Protein AF-N4VJY4-F1 (afdb_monomer)

Mean predicted aligned error: 16.2 Å

Organism: Colletotrichum orbiculare (strain 104-T / ATCC 96160 / CBS 514.97 / LARS 414 / MAFF 240422) (NCBI:txid1213857)

Structure (mmCIF, N/CA/C/O backbone):
data_AF-N4VJY4-F1
#
_entry.id   AF-N4VJY4-F1
#
loop_
_atom_site.group_PDB
_atom_site.id
_atom_site.type_symbol
_atom_site.label_atom_id
_atom_site.label_alt_id
_atom_site.label_comp_id
_atom_site.label_asym_id
_atom_site.label_entity_id
_atom_site.label_seq_id
_atom_site.pdbx_PDB_ins_code
_atom_site.Cartn_x
_atom_site.Cartn_y
_atom_site.Cartn_z
_atom_site.occupancy
_atom_site.B_iso_or_equiv
_atom_site.auth_seq_id
_atom_site.auth_comp_id
_atom_site.auth_asym_id
_atom_site.auth_atom_id
_atom_site.pdbx_PDB_model_num
ATOM 1 N N . MET A 1 1 ? -67.511 -27.124 -19.635 1.00 38.22 1 MET A N 1
ATOM 2 C CA . MET A 1 1 ? -67.401 -28.368 -18.842 1.00 38.22 1 MET A CA 1
ATOM 3 C C . MET A 1 1 ? -66.984 -28.013 -17.424 1.00 38.22 1 MET A C 1
ATOM 5 O O . MET A 1 1 ? -65.902 -27.483 -17.253 1.00 38.22 1 MET A O 1
ATOM 9 N N . LYS A 1 2 ? -67.896 -28.276 -16.481 1.00 42.91 2 LYS A N 1
ATOM 10 C CA . LYS A 1 2 ? -67.703 -28.712 -15.085 1.00 42.91 2 LYS A CA 1
ATOM 11 C C . LYS A 1 2 ? -66.682 -27.963 -14.205 1.00 42.91 2 LYS A C 1
ATOM 13 O O . LYS A 1 2 ? -65.475 -28.099 -14.342 1.00 42.91 2 LYS A O 1
ATOM 18 N N . PHE A 1 3 ? -67.266 -27.251 -13.245 1.00 47.03 3 PHE A N 1
ATOM 19 C CA . PHE A 1 3 ? -66.709 -26.740 -11.998 1.00 47.03 3 PHE A CA 1
ATOM 20 C C . PHE A 1 3 ? -65.976 -27.818 -11.184 1.00 47.03 3 PHE A C 1
ATOM 22 O O . PHE A 1 3 ? -66.485 -28.929 -11.064 1.00 47.03 3 PHE A O 1
ATOM 29 N N . SER A 1 4 ? -64.883 -27.438 -10.519 1.00 52.97 4 SER A N 1
ATOM 30 C CA . SER A 1 4 ? -64.439 -28.074 -9.274 1.00 52.97 4 SER A CA 1
ATOM 31 C C . SER A 1 4 ? -63.823 -27.017 -8.363 1.00 52.97 4 SER A C 1
ATOM 33 O O . SER A 1 4 ? -62.702 -26.563 -8.573 1.00 52.97 4 SER A O 1
ATOM 35 N N . ALA A 1 5 ? -64.604 -26.620 -7.361 1.00 49.94 5 ALA A N 1
ATOM 36 C CA . ALA A 1 5 ? -64.142 -25.925 -6.174 1.00 49.94 5 ALA A CA 1
ATOM 37 C C . ALA A 1 5 ? -63.565 -26.960 -5.197 1.00 49.94 5 ALA A C 1
ATOM 39 O O . ALA A 1 5 ? -64.202 -27.983 -4.944 1.00 49.94 5 ALA A O 1
ATOM 40 N N . VAL A 1 6 ? -62.390 -26.686 -4.632 1.00 50.84 6 VAL A N 1
ATOM 41 C CA . VAL A 1 6 ? -61.871 -27.395 -3.458 1.00 50.84 6 VAL A CA 1
ATOM 42 C C . VAL A 1 6 ? -61.658 -26.358 -2.366 1.00 50.84 6 VAL A C 1
ATOM 44 O O . VAL A 1 6 ? -60.784 -25.500 -2.454 1.00 50.84 6 VAL A O 1
ATOM 47 N N . ILE A 1 7 ? -62.527 -26.435 -1.365 1.00 51.25 7 ILE A N 1
ATOM 48 C CA . ILE A 1 7 ? -62.456 -25.713 -0.100 1.00 51.25 7 ILE A CA 1
ATOM 49 C C . ILE A 1 7 ? -61.463 -26.483 0.776 1.00 51.25 7 ILE A C 1
ATOM 51 O O . ILE A 1 7 ? -61.714 -27.640 1.107 1.00 51.25 7 ILE A O 1
ATOM 55 N N . ALA A 1 8 ? -60.345 -25.857 1.141 1.00 54.59 8 ALA A N 1
ATOM 56 C CA . ALA A 1 8 ? -59.417 -26.378 2.139 1.00 54.59 8 ALA A CA 1
ATOM 57 C C . ALA A 1 8 ? -59.440 -25.462 3.367 1.00 54.59 8 ALA A C 1
ATOM 59 O O . ALA A 1 8 ? -59.325 -24.242 3.260 1.00 54.59 8 ALA A O 1
ATOM 60 N N . ALA A 1 9 ? -59.672 -26.088 4.517 1.00 55.06 9 ALA A N 1
ATOM 61 C CA . ALA A 1 9 ? -59.944 -25.475 5.805 1.00 55.06 9 ALA A CA 1
ATOM 62 C C . ALA A 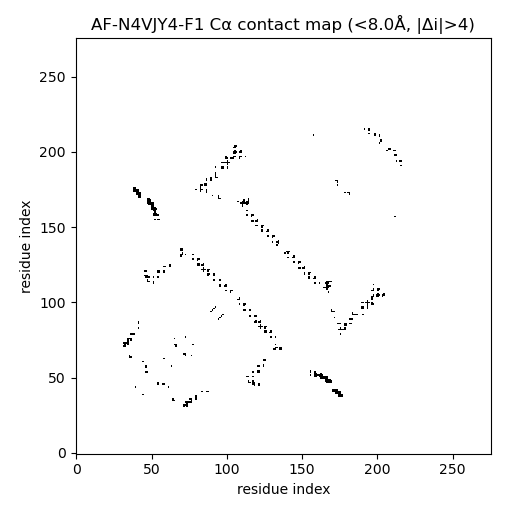1 9 ? -58.807 -24.569 6.307 1.00 55.06 9 ALA A C 1
ATOM 64 O O . ALA A 1 9 ? -57.634 -24.940 6.289 1.00 55.06 9 ALA A O 1
ATOM 65 N N . LEU A 1 10 ? -59.190 -23.398 6.816 1.00 49.22 10 LEU A N 1
ATOM 66 C CA . LEU A 1 10 ? -58.319 -22.450 7.499 1.00 49.22 10 LEU A CA 1
ATOM 67 C C . LEU A 1 10 ? -58.226 -22.846 8.983 1.00 49.22 10 LEU A C 1
ATOM 69 O O . LEU A 1 10 ? -59.173 -22.646 9.742 1.00 49.22 10 LEU A O 1
ATOM 73 N N . ALA A 1 11 ? -57.103 -23.432 9.396 1.00 52.91 11 ALA A N 1
ATOM 74 C CA . ALA A 1 11 ? -56.803 -23.669 10.805 1.00 52.91 11 ALA A CA 1
ATOM 75 C C . ALA A 1 11 ? -56.259 -22.374 11.433 1.00 52.91 11 ALA A C 1
ATOM 77 O O . ALA A 1 11 ? -55.183 -21.901 11.069 1.00 52.91 11 ALA A O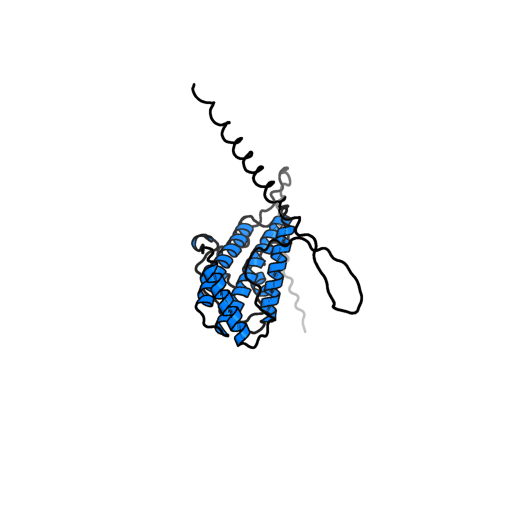 1
ATOM 78 N N . ALA A 1 12 ? -57.013 -21.791 12.366 1.00 53.69 12 ALA A N 1
ATOM 79 C CA . ALA A 1 12 ? -56.574 -20.649 13.157 1.00 53.69 12 ALA A CA 1
ATOM 80 C C . ALA A 1 12 ? -55.569 -21.112 14.224 1.00 53.69 12 ALA A C 1
ATOM 82 O O . ALA A 1 12 ? -55.940 -21.762 15.200 1.00 53.69 12 ALA A O 1
ATOM 83 N N . VAL A 1 13 ? -54.293 -20.778 14.034 1.00 55.31 13 VAL A N 1
ATOM 84 C CA . VAL A 1 13 ? -53.256 -20.929 15.060 1.00 55.31 13 VAL A CA 1
ATOM 85 C C . VAL A 1 13 ? -53.246 -19.656 15.902 1.00 55.31 13 VAL A C 1
ATOM 87 O O . VAL A 1 13 ? -52.893 -18.582 15.420 1.00 55.31 13 VAL A O 1
ATOM 90 N N . ALA A 1 14 ? -53.668 -19.771 17.160 1.00 55.75 14 ALA A N 1
ATOM 91 C CA . ALA A 1 14 ? -53.533 -18.718 18.155 1.00 55.75 14 ALA A CA 1
ATOM 92 C C . ALA A 1 14 ? -52.071 -18.651 18.623 1.00 55.75 14 ALA A C 1
ATOM 94 O O . ALA A 1 14 ? -51.641 -19.415 19.486 1.00 55.75 14 ALA A O 1
ATOM 95 N N . SER A 1 15 ? -51.297 -17.742 18.036 1.00 53.81 15 SER A N 1
ATOM 96 C CA . SER A 1 15 ? -49.961 -17.395 18.517 1.00 53.81 15 SER A CA 1
ATOM 97 C C . SER A 1 15 ? -50.099 -16.507 19.755 1.00 53.81 15 SER A C 1
ATOM 99 O O . SER A 1 15 ? -50.385 -15.316 19.641 1.00 53.81 15 SER A O 1
ATOM 101 N N . ALA A 1 16 ? -49.914 -17.079 20.945 1.00 54.25 16 ALA A N 1
ATOM 102 C CA . ALA A 1 16 ? -49.695 -16.304 22.160 1.00 54.25 16 ALA A CA 1
ATOM 103 C C . ALA A 1 16 ? -48.371 -15.537 22.012 1.00 54.25 16 ALA A C 1
ATOM 105 O O . ALA A 1 16 ? -47.295 -16.135 21.995 1.00 54.25 16 ALA A O 1
ATOM 106 N N . ALA A 1 17 ? -48.453 -14.218 21.844 1.00 51.66 17 ALA A N 1
ATOM 107 C CA . ALA A 1 17 ? -47.281 -13.358 21.854 1.00 51.66 17 ALA A CA 1
ATOM 108 C C . ALA A 1 17 ? -46.736 -13.268 23.291 1.00 51.66 17 ALA A C 1
ATOM 110 O O . ALA A 1 17 ? -47.519 -13.015 24.212 1.00 51.66 17 ALA A O 1
ATOM 111 N N . PRO A 1 18 ? -45.423 -13.444 23.518 1.00 57.91 18 PRO A N 1
ATOM 112 C CA . PRO A 1 18 ? -44.830 -13.091 24.794 1.00 57.91 18 PRO A CA 1
ATOM 113 C C . PRO A 1 18 ? -44.923 -11.570 24.953 1.00 57.91 18 PRO A C 1
ATOM 115 O O . PRO A 1 18 ? -44.353 -10.813 24.167 1.00 57.91 18 PRO A O 1
ATOM 118 N N . VAL A 1 19 ? -45.661 -11.127 25.968 1.00 51.91 19 VAL A N 1
ATOM 119 C CA . VAL A 1 19 ? -45.542 -9.773 26.513 1.00 51.91 19 VAL A CA 1
ATOM 120 C C . VAL A 1 19 ? -44.107 -9.619 27.002 1.00 51.91 19 VAL A C 1
ATOM 122 O O . VAL A 1 19 ? -43.723 -10.190 28.021 1.00 51.91 19 VAL A O 1
ATOM 125 N N .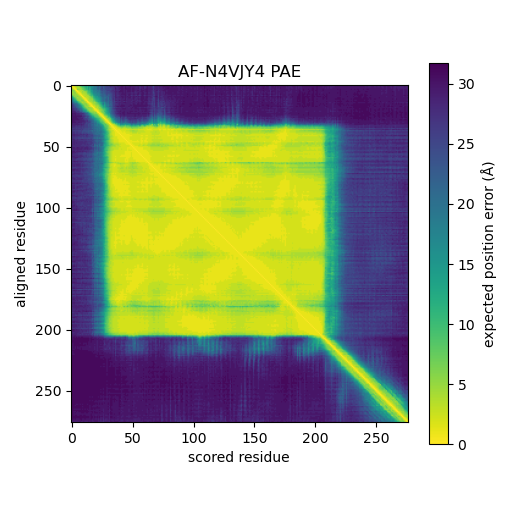 GLN A 1 20 ? -43.290 -8.909 26.226 1.00 48.38 20 GLN A N 1
ATOM 126 C CA . GLN A 1 20 ? -41.997 -8.448 26.699 1.00 48.38 20 GLN A CA 1
ATOM 127 C C . GLN A 1 20 ? -42.250 -7.328 27.700 1.00 48.38 20 GLN A C 1
ATOM 129 O O . GLN A 1 20 ? -42.783 -6.269 27.369 1.00 48.38 20 GLN A O 1
ATOM 134 N N . ASP A 1 21 ? -41.898 -7.637 28.938 1.00 44.16 21 ASP A N 1
ATOM 135 C CA . ASP A 1 21 ? -41.822 -6.732 30.066 1.00 44.16 21 ASP A CA 1
ATOM 136 C C . ASP A 1 21 ? -40.838 -5.595 29.737 1.00 44.16 21 ASP A C 1
ATOM 138 O O . ASP A 1 21 ? -39.619 -5.762 29.754 1.00 44.16 21 ASP A O 1
ATOM 142 N N . VAL A 1 22 ? -41.372 -4.436 29.351 1.00 47.00 22 VAL A N 1
ATOM 143 C CA . VAL A 1 22 ? -40.616 -3.190 29.175 1.00 47.00 22 VAL A CA 1
ATOM 144 C C . VAL A 1 22 ? -40.528 -2.476 30.519 1.00 47.00 22 VAL A C 1
ATOM 146 O O . VAL A 1 22 ? -41.129 -1.428 30.738 1.00 47.00 22 VAL A O 1
ATOM 149 N N . SER A 1 23 ? -39.801 -3.069 31.458 1.00 50.72 23 SER A N 1
ATOM 150 C CA . SER A 1 23 ? -39.452 -2.428 32.727 1.00 50.72 23 SER A CA 1
ATOM 151 C C . SER A 1 23 ? -38.039 -2.815 33.150 1.00 50.72 23 SER A C 1
ATOM 153 O O . SER A 1 23 ? -37.817 -3.552 34.101 1.00 50.72 23 SER A O 1
ATOM 155 N N . ALA A 1 24 ? -37.060 -2.259 32.437 1.00 47.81 24 ALA A N 1
ATOM 156 C CA . ALA A 1 24 ? -35.712 -2.061 32.953 1.00 47.81 24 ALA A CA 1
ATOM 157 C C . ALA A 1 24 ? -35.202 -0.692 32.489 1.00 47.81 24 ALA A C 1
ATOM 159 O O . ALA A 1 24 ? -34.720 -0.489 31.378 1.00 47.81 24 ALA A O 1
ATOM 160 N N . SER A 1 25 ? -35.393 0.278 33.372 1.00 54.16 25 SER A N 1
ATOM 161 C CA . SER A 1 25 ? -34.658 1.530 33.431 1.00 54.16 25 SER A CA 1
ATOM 162 C C . SER A 1 25 ? -33.154 1.273 33.575 1.00 54.16 25 SER A C 1
ATOM 164 O O . SER A 1 25 ? -32.753 0.595 34.518 1.00 54.16 25 SER A O 1
ATOM 166 N N . GLY A 1 26 ? -32.343 1.904 32.723 1.00 48.78 26 GLY A N 1
ATOM 167 C CA . GLY A 1 26 ? -30.908 2.094 32.958 1.00 48.78 26 GLY A CA 1
ATOM 168 C C . GLY A 1 26 ? -30.018 1.412 31.924 1.00 48.78 26 GLY A C 1
ATOM 169 O O . GLY A 1 26 ? -29.945 0.196 31.879 1.00 48.78 26 GLY A O 1
ATOM 170 N N . GLU A 1 27 ? -29.326 2.239 31.137 1.00 44.81 27 GLU A N 1
ATOM 171 C CA . GLU A 1 27 ? -28.348 1.880 30.102 1.00 44.81 27 GLU A CA 1
ATOM 172 C C . GLU A 1 27 ? -28.939 1.167 28.881 1.00 44.81 27 GLU A C 1
ATOM 174 O O . GLU A 1 27 ? -29.146 -0.041 28.842 1.00 44.81 27 GLU A O 1
ATOM 179 N N . GLN A 1 28 ? -29.151 1.946 27.815 1.00 46.84 28 GLN A N 1
ATOM 180 C CA . GLN A 1 28 ? -29.224 1.382 26.476 1.00 46.84 28 GLN A CA 1
ATOM 181 C C . GLN A 1 28 ? -27.919 0.637 26.219 1.00 46.84 28 GLN A C 1
ATOM 183 O O . GLN A 1 28 ? -26.886 1.240 25.922 1.00 46.84 28 GLN A O 1
ATOM 188 N N . GLN A 1 29 ? -27.974 -0.678 26.377 1.00 46.44 29 GLN A N 1
ATOM 189 C C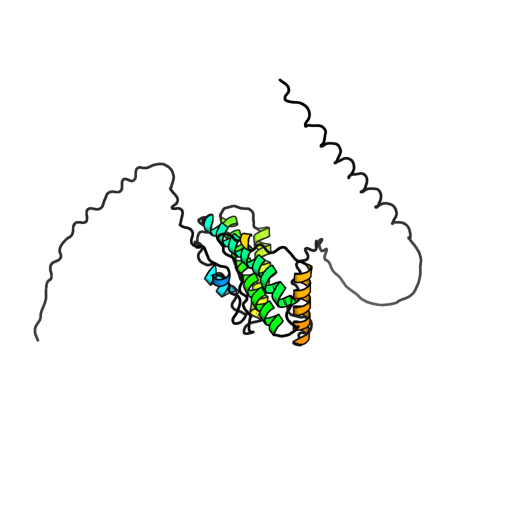A . GLN A 1 29 ? -26.967 -1.598 25.905 1.00 46.44 29 GLN A CA 1
ATOM 190 C C . GLN A 1 29 ? -26.963 -1.453 24.382 1.00 46.44 29 GLN A C 1
ATOM 192 O O . GLN A 1 29 ? -27.712 -2.113 23.673 1.00 46.44 29 GLN A O 1
ATOM 197 N N . LEU A 1 30 ? -26.189 -0.480 23.890 1.00 52.28 30 LEU A N 1
ATOM 198 C CA . LEU A 1 30 ? -25.819 -0.367 22.489 1.00 52.28 30 LEU A CA 1
ATOM 199 C C . LEU A 1 30 ? -25.331 -1.755 22.091 1.00 52.28 30 LEU A C 1
ATOM 201 O O . LEU A 1 30 ? -24.304 -2.199 22.609 1.00 52.28 30 LEU A O 1
ATOM 205 N N . ASP A 1 31 ? -26.089 -2.439 21.237 1.00 57.75 31 ASP A N 1
ATOM 206 C CA . ASP A 1 31 ? -25.689 -3.693 20.615 1.00 57.75 31 ASP A CA 1
ATOM 207 C C . ASP A 1 31 ? -24.336 -3.463 19.933 1.00 57.75 31 ASP A C 1
ATOM 209 O O . ASP A 1 31 ? -24.261 -2.982 18.798 1.00 57.75 31 ASP A O 1
ATOM 213 N N . LYS A 1 32 ? -23.242 -3.728 20.659 1.00 59.84 32 LYS A N 1
ATOM 214 C CA . LYS A 1 32 ? -21.884 -3.640 20.129 1.00 59.84 32 LYS A CA 1
ATOM 215 C C . LYS A 1 32 ? -21.807 -4.645 19.000 1.00 59.84 32 LYS A C 1
ATOM 217 O O . LYS A 1 32 ? -21.912 -5.856 19.209 1.00 59.84 32 LYS A O 1
ATOM 222 N N . ARG A 1 33 ? -21.724 -4.120 17.782 1.00 75.19 33 ARG A N 1
ATOM 223 C CA . ARG A 1 33 ? -21.698 -4.925 16.569 1.00 75.19 33 ARG A CA 1
ATOM 224 C C . ARG A 1 33 ? -20.432 -5.778 16.615 1.00 75.19 33 ARG A C 1
ATOM 226 O O . ARG A 1 33 ? -19.399 -5.313 17.071 1.00 75.19 33 ARG A O 1
ATOM 233 N N . ALA A 1 34 ? -20.479 -7.022 16.150 1.00 83.25 34 ALA A N 1
ATOM 234 C CA . ALA A 1 34 ? -19.249 -7.799 16.024 1.00 83.25 34 ALA A CA 1
ATOM 235 C C . ALA A 1 34 ? -18.303 -7.140 15.002 1.00 83.25 34 ALA A C 1
ATOM 237 O O . ALA A 1 34 ? -18.766 -6.552 14.020 1.00 83.25 34 ALA A O 1
ATOM 238 N N . ALA A 1 35 ? -16.993 -7.273 15.225 1.00 90.56 35 ALA A N 1
ATOM 239 C CA . ALA A 1 35 ? -15.979 -6.839 14.269 1.00 90.56 35 ALA A CA 1
ATOM 240 C C . ALA A 1 35 ? -16.221 -7.485 12.899 1.00 90.56 35 ALA A C 1
ATOM 242 O O . ALA A 1 35 ? -16.531 -8.678 12.808 1.00 90.56 35 ALA A O 1
ATOM 243 N N . VAL A 1 36 ? -16.088 -6.696 11.837 1.00 95.00 36 VAL A N 1
ATOM 244 C CA . VAL A 1 36 ? -16.385 -7.149 10.471 1.00 95.00 36 VAL A CA 1
ATOM 245 C C . VAL A 1 36 ? -15.177 -7.808 9.820 1.00 95.00 36 VAL A C 1
ATOM 247 O O . VAL A 1 36 ? -15.330 -8.703 8.985 1.00 95.00 36 VAL A O 1
ATOM 250 N N . PHE A 1 37 ? -13.972 -7.388 10.204 1.00 96.25 37 PHE A N 1
ATOM 251 C CA . PHE A 1 37 ? -12.745 -7.949 9.670 1.00 96.25 37 PHE A CA 1
ATOM 252 C C . PHE A 1 37 ? -12.268 -9.142 10.487 1.00 96.25 37 PHE A C 1
ATOM 254 O O . PHE A 1 37 ? -12.315 -9.163 11.716 1.00 96.25 37 PHE A O 1
ATOM 261 N N . LYS A 1 38 ? -11.754 -10.136 9.768 1.00 95.81 38 LYS A N 1
ATOM 262 C CA . LYS A 1 38 ? -11.101 -11.307 10.342 1.00 95.81 38 LYS A CA 1
ATOM 263 C C . LYS A 1 38 ? -9.621 -11.252 10.028 1.00 95.81 38 LYS A C 1
ATOM 265 O O . LYS A 1 38 ? -9.226 -10.724 8.990 1.00 95.81 38 LYS A O 1
ATOM 270 N N . THR A 1 39 ? -8.837 -11.857 10.906 1.00 95.94 39 THR A N 1
ATOM 271 C CA . THR A 1 39 ? -7.450 -12.231 10.656 1.00 95.94 39 THR A CA 1
ATOM 272 C C . THR A 1 39 ? -7.230 -12.723 9.235 1.00 95.94 39 THR A C 1
ATOM 274 O O . THR A 1 39 ? -7.981 -13.560 8.735 1.00 95.94 39 THR A O 1
ATOM 277 N N . THR A 1 40 ? -6.159 -12.249 8.611 1.00 97.44 40 THR A N 1
ATOM 278 C CA . THR A 1 40 ? -5.772 -12.663 7.266 1.00 97.44 40 THR A CA 1
ATOM 279 C C . THR A 1 40 ? -4.286 -12.402 7.030 1.00 97.44 40 THR A C 1
ATOM 281 O O . THR A 1 40 ? -3.630 -11.671 7.780 1.00 97.44 40 THR A O 1
ATOM 284 N N . THR A 1 41 ? -3.745 -12.985 5.965 1.00 98.06 41 THR A N 1
ATOM 285 C CA . THR A 1 41 ? -2.365 -12.742 5.538 1.00 98.06 41 THR A CA 1
ATOM 286 C C . THR A 1 41 ? -2.262 -11.539 4.600 1.00 98.06 41 THR A C 1
ATOM 288 O O . THR A 1 41 ? -3.257 -11.083 4.027 1.00 98.06 41 THR A O 1
ATOM 291 N N . PHE A 1 42 ? -1.043 -11.025 4.416 1.00 97.88 42 PHE A N 1
ATOM 292 C CA . PHE A 1 42 ? -0.762 -10.036 3.376 1.00 97.88 42 PHE A CA 1
ATOM 293 C C . PHE A 1 42 ? -1.101 -10.573 1.984 1.00 97.88 42 PHE A C 1
ATOM 295 O O . PHE A 1 42 ? -1.705 -9.853 1.197 1.00 97.88 42 PHE A O 1
ATOM 302 N N . ASP A 1 43 ? -0.752 -11.823 1.683 1.00 97.06 43 ASP A N 1
ATOM 303 C CA . ASP A 1 43 ? -0.971 -12.402 0.356 1.00 97.06 43 ASP A CA 1
ATOM 304 C C . ASP A 1 43 ? -2.462 -12.511 0.006 1.00 97.06 43 ASP A C 1
ATOM 306 O O . ASP A 1 43 ? -2.829 -12.313 -1.152 1.00 97.06 43 ASP A O 1
ATOM 310 N N . ASP A 1 44 ? -3.318 -12.754 1.001 1.00 97.50 44 ASP A N 1
ATOM 311 C CA . ASP A 1 44 ? -4.776 -12.769 0.836 1.00 97.50 44 ASP A CA 1
ATOM 312 C C . ASP A 1 44 ? -5.373 -11.361 0.721 1.00 97.50 44 ASP A C 1
ATOM 314 O O . ASP A 1 44 ? -6.398 -11.163 0.064 1.00 97.50 44 ASP A O 1
ATOM 318 N N . LEU A 1 45 ? -4.754 -10.363 1.357 1.00 97.19 45 LEU A N 1
ATOM 319 C CA . LEU A 1 45 ? -5.182 -8.962 1.289 1.00 97.19 45 LEU A CA 1
ATOM 320 C C . LEU A 1 45 ? -4.687 -8.234 0.049 1.00 97.19 45 LEU A C 1
ATOM 322 O O . LEU A 1 45 ? -5.329 -7.275 -0.380 1.00 97.19 45 LEU A O 1
ATOM 326 N N . SER A 1 46 ? -3.542 -8.653 -0.481 1.00 97.56 46 SER A N 1
ATOM 327 C CA . SER A 1 46 ? -2.835 -7.954 -1.539 1.00 97.56 46 SER A CA 1
ATOM 328 C C . SER A 1 46 ? -3.743 -7.738 -2.745 1.00 97.56 46 SER A C 1
ATOM 330 O O . SER A 1 46 ? -4.457 -8.636 -3.196 1.00 97.56 46 SER A O 1
ATOM 332 N N . ILE A 1 47 ? -3.701 -6.512 -3.257 1.00 98.31 47 ILE A N 1
ATOM 333 C CA . ILE A 1 47 ? -4.347 -6.105 -4.512 1.00 98.31 47 ILE A CA 1
ATOM 334 C C . ILE A 1 47 ? -3.312 -5.868 -5.613 1.00 98.31 47 ILE A C 1
ATOM 336 O O . ILE A 1 47 ? -3.615 -5.307 -6.660 1.00 98.31 47 ILE A O 1
ATOM 340 N N . SER A 1 48 ? -2.059 -6.227 -5.344 1.00 96.50 48 SER A N 1
ATOM 341 C CA . SER A 1 48 ? -0.973 -6.066 -6.292 1.00 96.50 48 SER A CA 1
ATOM 342 C C . SER A 1 48 ? -0.989 -7.180 -7.331 1.00 96.50 48 SER A C 1
ATOM 344 O O . SER A 1 48 ? -1.151 -8.348 -6.981 1.00 96.50 48 SER A O 1
ATOM 346 N N . GLY A 1 49 ? -0.725 -6.833 -8.587 1.00 95.19 49 GLY A N 1
ATOM 347 C CA . GLY A 1 49 ? -0.666 -7.773 -9.701 1.00 95.19 49 GLY A CA 1
ATOM 348 C C . GLY A 1 49 ? -1.658 -7.453 -10.815 1.00 95.19 49 GLY A C 1
ATOM 349 O O . GLY A 1 49 ? -2.327 -6.420 -10.800 1.00 95.19 49 GLY A O 1
ATOM 350 N N . GLY A 1 50 ? -1.751 -8.362 -11.788 1.00 96.56 50 GLY A N 1
ATOM 351 C CA . GLY A 1 50 ? -2.675 -8.239 -12.913 1.00 96.56 50 GLY A CA 1
ATOM 352 C C . GLY A 1 50 ? -2.339 -7.029 -13.778 1.00 96.56 50 GLY A C 1
ATOM 353 O O . GLY A 1 50 ? -1.221 -6.916 -14.280 1.00 96.56 50 GLY A O 1
ATOM 354 N N . ASN A 1 51 ? -3.294 -6.115 -13.924 1.00 97.75 51 ASN A N 1
ATOM 355 C CA . ASN A 1 51 ? -3.118 -4.875 -14.667 1.00 97.75 51 ASN A CA 1
ATOM 356 C C . ASN A 1 51 ? -3.384 -3.692 -13.729 1.00 97.75 51 ASN A C 1
ATOM 358 O O . ASN A 1 51 ? -4.264 -3.755 -12.874 1.00 97.75 51 ASN A O 1
ATOM 362 N N . ALA A 1 52 ? -2.636 -2.606 -13.900 1.00 98.38 52 ALA A N 1
ATOM 363 C CA . ALA A 1 52 ? -2.906 -1.361 -13.189 1.00 98.38 52 ALA A CA 1
ATOM 364 C C . ALA A 1 52 ? -4.236 -0.731 -13.649 1.00 98.38 52 ALA A C 1
ATOM 366 O O . ALA A 1 52 ? -4.732 -1.025 -14.744 1.00 98.38 52 ALA A O 1
ATOM 367 N N . GLY A 1 53 ? -4.785 0.161 -12.824 1.00 98.31 53 GLY A N 1
ATOM 368 C CA . GLY A 1 53 ? -5.963 0.983 -13.124 1.00 98.31 53 GLY A CA 1
ATOM 369 C C . GLY A 1 53 ? -7.213 0.680 -12.291 1.00 98.31 53 GLY A C 1
ATOM 370 O O . GLY A 1 53 ? -8.181 1.435 -12.389 1.00 98.31 53 GLY A O 1
ATOM 371 N N . THR A 1 54 ? -7.205 -0.386 -11.487 1.00 98.19 54 THR A N 1
ATOM 372 C CA . THR A 1 54 ? -8.343 -0.844 -10.661 1.00 98.19 54 THR A CA 1
ATOM 373 C C . THR A 1 54 ? -8.066 -0.795 -9.157 1.00 98.19 54 THR A C 1
ATOM 375 O O . THR A 1 54 ? -8.878 -1.260 -8.355 1.00 98.19 54 THR A O 1
ATOM 378 N N . ALA A 1 55 ? -6.929 -0.229 -8.727 1.00 98.62 55 ALA A N 1
ATOM 379 C CA . ALA A 1 55 ? -6.465 -0.370 -7.346 1.00 98.62 55 ALA A CA 1
ATOM 380 C C . ALA A 1 55 ? -7.442 0.204 -6.309 1.00 98.62 55 ALA A C 1
ATOM 382 O O . ALA A 1 55 ? -7.518 -0.292 -5.185 1.00 98.62 55 ALA A O 1
ATOM 383 N N . LYS A 1 56 ? -8.188 1.260 -6.662 1.00 98.38 56 LYS A N 1
ATOM 384 C CA . LYS A 1 56 ? -9.187 1.856 -5.764 1.00 98.38 56 LYS A CA 1
ATOM 385 C C . LYS A 1 56 ? -10.319 0.866 -5.500 1.00 98.38 56 LYS A C 1
ATOM 387 O O . LYS A 1 56 ? -10.688 0.640 -4.350 1.00 98.38 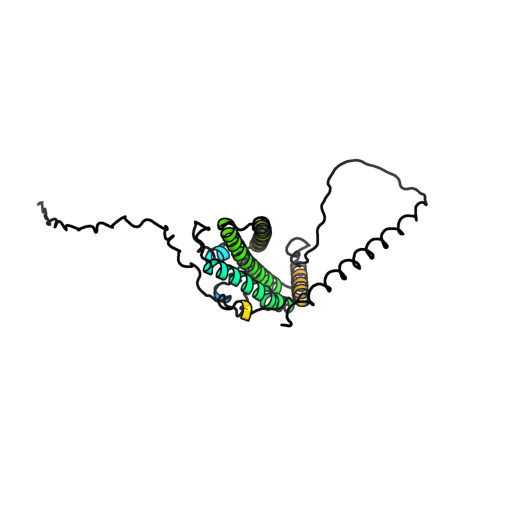56 LYS A O 1
ATOM 392 N N . GLU A 1 57 ? -10.879 0.310 -6.565 1.00 98.44 57 GLU A N 1
ATOM 393 C CA . GLU A 1 57 ? -11.999 -0.622 -6.522 1.00 98.44 57 GLU A CA 1
ATOM 394 C C . GLU A 1 57 ? -11.595 -1.909 -5.792 1.00 98.44 57 GLU A C 1
ATOM 396 O O . GLU A 1 57 ? -12.325 -2.379 -4.917 1.00 98.44 57 GLU A O 1
ATOM 401 N N . ASP A 1 58 ? -10.391 -2.415 -6.060 1.00 98.31 58 ASP A N 1
ATOM 402 C CA . ASP A 1 58 ? -9.856 -3.607 -5.404 1.00 98.31 58 ASP A CA 1
ATOM 403 C C . ASP A 1 58 ? -9.598 -3.377 -3.905 1.00 98.31 58 ASP A C 1
ATOM 405 O O . ASP A 1 58 ? -9.955 -4.221 -3.077 1.00 98.31 58 ASP A O 1
ATOM 409 N N . ALA A 1 59 ? -9.054 -2.214 -3.521 1.00 98.38 59 ALA A N 1
ATOM 410 C CA . ALA A 1 59 ? -8.871 -1.855 -2.113 1.00 98.38 59 ALA A CA 1
ATOM 411 C C . ALA A 1 59 ? -10.212 -1.768 -1.368 1.00 98.38 59 ALA A C 1
ATOM 413 O O . ALA A 1 59 ? -10.342 -2.290 -0.259 1.00 98.38 59 ALA A O 1
ATOM 414 N N . LEU A 1 60 ? -11.227 -1.150 -1.981 1.00 97.19 60 LEU A N 1
ATOM 415 C CA . LEU A 1 60 ? -12.572 -1.063 -1.406 1.00 97.19 60 LEU A CA 1
ATOM 416 C C . LEU A 1 60 ? -13.245 -2.433 -1.317 1.00 97.19 60 LEU A C 1
ATOM 418 O O . LEU A 1 60 ? -13.942 -2.700 -0.346 1.00 97.19 60 LEU A O 1
ATOM 422 N N . LYS A 1 61 ? -12.998 -3.341 -2.262 1.00 97.56 61 LYS A N 1
ATOM 423 C CA . LYS A 1 61 ? -13.498 -4.718 -2.173 1.00 97.56 61 LYS A CA 1
ATOM 424 C C . LYS A 1 61 ? -12.908 -5.474 -0.979 1.00 97.56 61 LYS A C 1
ATOM 426 O O . LYS A 1 61 ? -13.610 -6.267 -0.359 1.00 97.56 61 LYS A O 1
ATOM 431 N N . LYS A 1 62 ? -11.636 -5.235 -0.642 1.00 97.00 62 LYS A N 1
ATOM 432 C CA . LYS A 1 62 ? -10.968 -5.858 0.516 1.00 97.00 62 LYS A CA 1
ATOM 433 C C . LYS A 1 62 ? -11.360 -5.217 1.851 1.00 97.00 62 LYS A C 1
ATOM 435 O O . LYS A 1 62 ? -11.390 -5.912 2.861 1.00 97.00 62 LYS A O 1
ATOM 440 N N . LEU A 1 63 ? -11.632 -3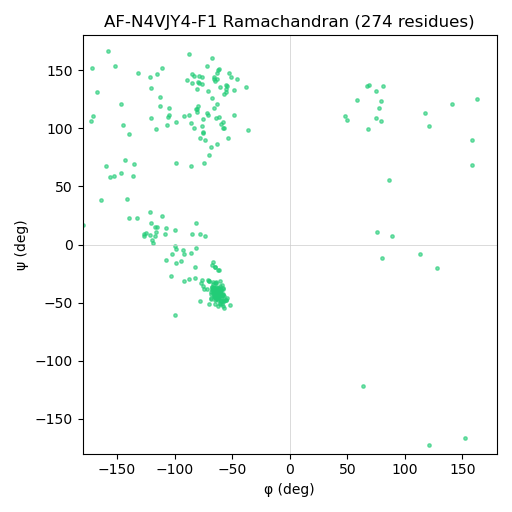.909 1.862 1.00 97.31 63 LEU A N 1
ATOM 441 C CA . LEU A 1 63 ? -11.765 -3.110 3.091 1.00 97.31 63 LEU A CA 1
ATOM 442 C C . LEU A 1 63 ? -13.139 -2.436 3.276 1.00 97.31 63 LEU A C 1
ATOM 444 O O . LEU A 1 63 ? -13.337 -1.701 4.238 1.00 97.31 63 LEU A O 1
ATOM 448 N N . GLY A 1 64 ? -14.105 -2.669 2.391 1.00 91.00 64 GLY A N 1
ATOM 449 C CA . GLY A 1 64 ? -15.419 -2.010 2.384 1.00 91.00 64 GLY A CA 1
ATOM 450 C C . GLY A 1 64 ? -16.455 -2.586 3.353 1.00 91.00 64 GLY A C 1
ATOM 451 O O . GLY A 1 64 ? -17.643 -2.364 3.154 1.00 91.00 64 GLY A O 1
ATOM 452 N N . GLY A 1 65 ? -16.036 -3.351 4.365 1.00 91.56 65 GLY A N 1
ATOM 453 C CA . GLY A 1 65 ? -16.941 -4.062 5.279 1.00 91.56 65 GLY A CA 1
ATOM 454 C C . GLY A 1 65 ? -17.453 -3.248 6.470 1.00 91.56 65 GLY A C 1
ATOM 455 O O . GLY A 1 65 ? -18.288 -3.751 7.216 1.00 91.56 65 GLY A O 1
ATOM 456 N N . LEU A 1 66 ? -16.948 -2.028 6.687 1.00 95.31 66 LEU A N 1
ATOM 457 C CA . LEU A 1 66 ? -17.312 -1.212 7.850 1.00 95.31 66 LEU A CA 1
ATOM 458 C C . LEU A 1 66 ? -18.812 -0.852 7.870 1.00 95.31 66 LEU A C 1
ATOM 460 O O . LEU A 1 66 ? -19.423 -0.693 6.810 1.00 95.31 66 LEU A O 1
ATOM 464 N N . PRO A 1 67 ? -19.414 -0.672 9.062 1.00 93.75 67 PRO A N 1
ATOM 465 C CA . PRO A 1 67 ? -20.788 -0.198 9.181 1.00 93.75 67 PRO A CA 1
ATOM 466 C C . PRO A 1 67 ? -20.963 1.202 8.580 1.00 93.75 67 PRO A C 1
ATOM 468 O O . PRO A 1 67 ? -20.055 2.030 8.616 1.00 93.75 67 PRO A O 1
ATOM 471 N N . THR A 1 68 ? -22.173 1.495 8.096 1.00 93.81 68 THR A N 1
ATOM 472 C CA . THR A 1 68 ? -22.537 2.837 7.608 1.00 93.81 68 THR A CA 1
ATOM 473 C C . THR A 1 68 ? -22.398 3.898 8.699 1.00 93.81 68 THR A C 1
ATOM 475 O O . THR A 1 68 ? -21.926 5.000 8.429 1.00 93.81 68 THR A O 1
ATOM 478 N N . ASP A 1 69 ? -22.777 3.564 9.937 1.00 95.19 69 ASP A N 1
ATOM 479 C CA . ASP A 1 69 ? -22.475 4.405 11.091 1.00 95.19 69 ASP A CA 1
ATOM 480 C C . ASP A 1 69 ? -21.054 4.125 11.588 1.00 95.19 69 ASP A C 1
ATOM 482 O O . ASP A 1 69 ? -20.800 3.162 12.317 1.00 95.19 69 ASP A O 1
ATOM 486 N N . LEU A 1 70 ? -20.129 5.004 11.205 1.00 96.19 70 LEU A N 1
ATOM 487 C CA . LEU A 1 70 ? -18.722 4.897 11.573 1.00 96.19 70 LEU A CA 1
ATOM 488 C C . LEU A 1 70 ? -18.458 5.090 13.076 1.00 96.19 70 LEU A C 1
ATOM 490 O O . LEU A 1 70 ? -17.385 4.722 13.555 1.00 96.19 70 LEU A O 1
ATOM 494 N N . LYS A 1 71 ? -19.421 5.616 13.844 1.00 95.81 71 LYS A N 1
ATOM 495 C CA . LYS A 1 71 ? -19.308 5.684 15.310 1.00 95.81 71 LYS A CA 1
ATOM 496 C C . LYS A 1 71 ? -19.332 4.294 15.938 1.00 95.81 71 LYS A C 1
ATOM 498 O O . LYS A 1 71 ? -18.646 4.071 16.932 1.00 95.81 71 LYS A O 1
ATOM 503 N N . ALA A 1 72 ? -20.056 3.364 15.315 1.00 94.94 72 ALA A N 1
ATOM 504 C CA . ALA A 1 72 ? -20.218 1.983 15.756 1.00 94.94 72 ALA A CA 1
ATOM 505 C C . ALA A 1 72 ? -19.085 1.044 15.295 1.00 94.94 72 ALA A C 1
ATOM 507 O O . ALA A 1 72 ? -19.215 -0.171 15.423 1.00 94.94 72 ALA A O 1
ATOM 508 N N . VAL A 1 73 ? -17.998 1.570 14.715 1.00 95.81 73 VAL A N 1
ATOM 509 C CA . VAL A 1 73 ? -16.836 0.759 14.317 1.00 95.81 73 VAL A CA 1
ATOM 510 C C . VAL A 1 73 ? -16.135 0.211 15.555 1.00 95.81 73 VAL A C 1
ATOM 512 O O . VAL A 1 73 ? -15.710 0.965 16.434 1.00 95.81 73 VAL A O 1
ATOM 515 N N . GLU A 1 74 ? -15.954 -1.104 15.597 1.00 96.19 74 GLU A N 1
ATOM 516 C CA . GLU A 1 74 ? -15.322 -1.764 16.730 1.00 96.19 74 GLU A CA 1
ATOM 517 C C . GLU A 1 74 ? -13.820 -1.492 16.807 1.00 96.19 74 GLU A C 1
ATOM 519 O O . GLU A 1 74 ? -13.112 -1.306 15.810 1.00 96.19 74 GLU A O 1
ATOM 524 N N . LYS A 1 75 ? -13.285 -1.561 18.028 1.00 96.25 75 LYS A N 1
ATOM 525 C CA . LYS A 1 75 ? -11.844 -1.405 18.259 1.00 96.25 75 LYS A CA 1
ATOM 526 C C . LYS A 1 75 ? -11.021 -2.442 17.487 1.00 96.25 75 LYS A C 1
ATOM 528 O O . LYS A 1 75 ? -9.922 -2.123 17.032 1.00 96.25 75 LYS A O 1
ATOM 533 N N . ALA A 1 76 ? -11.544 -3.659 17.340 1.00 96.56 76 ALA A N 1
ATOM 534 C CA . ALA A 1 76 ? -10.906 -4.729 16.582 1.00 96.56 76 ALA A CA 1
ATOM 535 C C . ALA A 1 76 ? -10.762 -4.379 15.091 1.00 96.56 76 ALA A C 1
ATOM 537 O O . ALA A 1 76 ? -9.692 -4.601 14.530 1.00 96.56 76 ALA A O 1
ATOM 538 N N . ASP A 1 77 ? -11.757 -3.729 14.480 1.00 97.88 77 ASP A N 1
ATOM 539 C CA . ASP A 1 77 ? -11.671 -3.275 13.087 1.00 97.88 77 ASP A CA 1
ATOM 540 C C . ASP A 1 77 ? -10.633 -2.156 12.922 1.00 97.88 77 ASP A C 1
ATOM 542 O O . ASP A 1 77 ? -9.842 -2.161 11.979 1.00 97.88 77 ASP A O 1
ATOM 546 N N . LEU A 1 78 ? -10.549 -1.225 13.882 1.00 97.81 78 LEU A N 1
ATOM 547 C CA . LEU A 1 78 ? -9.492 -0.203 13.884 1.00 97.81 78 LEU A CA 1
ATOM 548 C C . LEU A 1 78 ? -8.091 -0.821 14.008 1.00 97.81 78 LEU A C 1
ATOM 550 O O . LEU A 1 78 ? -7.141 -0.346 13.374 1.00 97.81 78 LEU A O 1
ATOM 554 N N . THR A 1 79 ? -7.947 -1.866 14.829 1.00 97.81 79 THR A N 1
ATOM 555 C CA . THR A 1 79 ? -6.698 -2.629 14.975 1.00 97.81 79 THR A CA 1
ATOM 556 C C . THR A 1 79 ? -6.355 -3.362 13.685 1.00 97.81 79 THR A C 1
ATOM 558 O O . THR A 1 79 ? -5.214 -3.273 13.233 1.00 97.81 79 THR A O 1
ATOM 561 N N . PHE A 1 80 ? -7.337 -4.002 13.051 1.00 98.25 80 PHE A N 1
ATOM 562 C CA . PHE A 1 80 ? -7.178 -4.661 11.762 1.00 98.25 80 PHE A CA 1
ATOM 563 C C . PHE A 1 80 ? -6.692 -3.684 10.687 1.00 98.25 80 PHE A C 1
ATOM 565 O O . PHE A 1 80 ? -5.645 -3.907 10.085 1.00 98.25 80 PHE A O 1
ATOM 572 N N . LEU A 1 81 ? -7.370 -2.547 10.501 1.00 98.38 81 LEU A N 1
ATOM 573 C CA . LEU A 1 81 ? -6.980 -1.526 9.518 1.00 98.38 81 LEU A CA 1
ATOM 574 C C . LEU A 1 81 ? -5.559 -0.999 9.767 1.00 98.38 81 LEU A C 1
ATOM 576 O O . LEU A 1 81 ? -4.787 -0.763 8.834 1.00 98.38 81 LEU A O 1
ATOM 580 N N . ASN A 1 82 ? -5.178 -0.850 11.036 1.00 98.25 82 ASN A N 1
ATOM 581 C CA . ASN A 1 82 ? -3.817 -0.484 11.408 1.00 98.25 82 ASN A CA 1
ATOM 582 C C . ASN A 1 82 ? -2.799 -1.589 11.080 1.00 98.25 82 ASN A C 1
ATOM 584 O O . ASN A 1 82 ? -1.689 -1.283 10.645 1.00 98.25 82 ASN A O 1
ATOM 588 N N . ALA A 1 83 ? -3.161 -2.858 11.271 1.00 98.38 83 ALA A N 1
ATOM 589 C CA . ALA A 1 83 ? -2.331 -3.996 10.897 1.00 98.38 83 ALA A CA 1
ATOM 590 C C . ALA A 1 83 ? -2.142 -4.069 9.374 1.00 98.38 83 ALA A C 1
ATOM 592 O O . ALA A 1 83 ? -1.004 -4.196 8.929 1.00 98.38 83 ALA A O 1
ATOM 593 N N . VAL A 1 84 ? -3.203 -3.859 8.581 1.00 98.50 84 VAL A N 1
ATOM 594 C CA . VAL A 1 84 ? -3.126 -3.748 7.111 1.00 98.50 84 VAL A CA 1
ATOM 595 C C . VAL A 1 84 ? -2.134 -2.659 6.693 1.00 98.50 84 VAL A C 1
ATOM 597 O O . VAL A 1 84 ? -1.258 -2.909 5.865 1.00 98.50 84 VAL A O 1
ATOM 600 N N . ASN A 1 85 ? -2.209 -1.465 7.299 1.00 98.25 85 ASN A N 1
ATOM 601 C CA . ASN A 1 85 ? -1.248 -0.392 7.026 1.00 98.25 85 ASN A CA 1
ATOM 602 C C . ASN A 1 85 ? 0.204 -0.835 7.292 1.00 98.25 85 ASN A C 1
ATOM 604 O O . ASN A 1 85 ? 1.074 -0.620 6.444 1.00 98.25 85 ASN A O 1
ATOM 608 N N . LYS A 1 86 ? 0.457 -1.466 8.447 1.00 98.00 86 LYS A N 1
ATOM 609 C CA . LYS A 1 86 ? 1.794 -1.926 8.844 1.00 98.00 86 LYS A CA 1
ATOM 610 C C . LYS A 1 86 ? 2.349 -2.974 7.885 1.00 98.00 86 LYS A C 1
ATOM 612 O O . LYS A 1 86 ? 3.433 -2.771 7.345 1.00 98.00 86 LYS A O 1
ATOM 617 N N . ILE A 1 87 ? 1.605 -4.048 7.621 1.00 98.44 87 ILE A N 1
ATOM 618 C CA . ILE A 1 87 ? 2.091 -5.136 6.762 1.00 98.44 87 ILE A CA 1
ATOM 619 C C . ILE A 1 87 ? 2.290 -4.666 5.317 1.00 98.44 87 ILE A C 1
ATOM 621 O O . ILE A 1 87 ? 3.296 -5.013 4.707 1.00 98.44 87 ILE A O 1
ATOM 625 N N . ALA A 1 88 ? 1.417 -3.795 4.794 1.00 98.44 88 ALA A N 1
ATOM 626 C CA . ALA A 1 88 ? 1.579 -3.222 3.459 1.00 98.44 88 ALA A CA 1
ATOM 627 C C . ALA A 1 88 ? 2.788 -2.275 3.379 1.00 98.44 88 ALA A C 1
ATOM 629 O O . ALA A 1 88 ? 3.503 -2.245 2.376 1.00 98.44 88 ALA A O 1
ATOM 630 N N . ASN A 1 89 ? 3.061 -1.512 4.442 1.00 98.06 89 ASN A N 1
ATOM 631 C CA . ASN A 1 89 ? 4.277 -0.707 4.545 1.00 98.06 89 ASN A CA 1
ATOM 632 C C . ASN A 1 89 ? 5.543 -1.579 4.632 1.00 98.06 89 ASN A C 1
ATOM 634 O O . ASN A 1 89 ? 6.558 -1.240 4.025 1.00 98.06 89 ASN A O 1
ATOM 638 N N . ASN A 1 90 ? 5.486 -2.699 5.351 1.00 98.00 90 ASN A N 1
ATOM 639 C CA . ASN A 1 90 ? 6.598 -3.641 5.456 1.00 98.00 90 ASN A CA 1
ATOM 640 C C . ASN A 1 90 ? 6.852 -4.350 4.118 1.00 98.00 90 ASN A C 1
ATOM 642 O O . ASN A 1 90 ? 7.998 -4.402 3.683 1.00 98.00 90 ASN A O 1
ATOM 646 N N . ALA A 1 91 ? 5.807 -4.756 3.392 1.00 98.25 91 ALA A N 1
ATOM 647 C CA . ALA A 1 91 ? 5.924 -5.286 2.034 1.00 98.25 91 ALA A CA 1
ATOM 648 C C . ALA A 1 91 ? 6.520 -4.258 1.053 1.00 98.25 91 ALA A C 1
ATOM 650 O O . ALA A 1 91 ? 7.350 -4.607 0.214 1.00 98.25 91 ALA A O 1
ATOM 651 N N . GLU A 1 92 ? 6.161 -2.970 1.173 1.00 97.69 92 GLU A N 1
ATOM 652 C CA . GLU A 1 92 ? 6.773 -1.895 0.375 1.00 97.69 92 GLU A CA 1
ATOM 653 C C . GLU A 1 92 ? 8.297 -1.850 0.577 1.00 97.69 92 GLU A C 1
ATOM 655 O O . GLU A 1 92 ? 9.047 -1.730 -0.392 1.00 97.69 92 GLU A O 1
ATOM 660 N N . ARG A 1 93 ? 8.753 -1.968 1.830 1.00 96.12 93 ARG A N 1
ATOM 661 C CA . ARG A 1 93 ? 10.174 -1.892 2.196 1.00 96.12 93 ARG A CA 1
ATOM 662 C C . ARG A 1 93 ? 10.942 -3.175 1.890 1.00 96.12 93 ARG A C 1
ATOM 664 O O . ARG A 1 93 ? 12.018 -3.093 1.313 1.00 96.12 93 ARG A O 1
ATOM 671 N N . GLY A 1 94 ? 10.408 -4.326 2.287 1.00 94.31 94 GLY A N 1
ATOM 672 C CA . GLY A 1 94 ? 11.119 -5.605 2.265 1.00 94.31 94 GLY A CA 1
ATOM 673 C C . GLY A 1 94 ? 10.935 -6.414 0.990 1.00 94.31 94 GLY A C 1
ATOM 674 O O . GLY A 1 94 ? 11.859 -7.113 0.602 1.00 94.31 94 GLY A O 1
ATOM 675 N N . ALA A 1 95 ? 9.783 -6.311 0.320 1.00 97.38 95 ALA A N 1
ATOM 676 C CA . ALA A 1 95 ? 9.537 -7.034 -0.928 1.00 97.38 95 ALA A CA 1
ATOM 677 C C . ALA A 1 95 ? 9.751 -6.127 -2.144 1.00 97.38 95 ALA A C 1
ATOM 679 O O . ALA A 1 95 ? 10.633 -6.379 -2.963 1.00 97.38 95 ALA A O 1
ATOM 680 N N . TYR A 1 96 ? 8.986 -5.036 -2.256 1.00 98.38 96 TYR A N 1
ATOM 681 C CA . TYR A 1 96 ? 9.001 -4.213 -3.470 1.00 98.38 96 TYR A CA 1
ATOM 682 C C . TYR A 1 96 ? 10.296 -3.426 -3.653 1.00 98.38 96 TYR A C 1
ATOM 684 O O . TYR A 1 96 ? 10.889 -3.500 -4.726 1.00 98.38 96 TYR A O 1
ATOM 692 N N . ASN A 1 97 ? 10.763 -2.682 -2.642 1.00 98.38 97 ASN A N 1
ATOM 693 C CA . ASN A 1 97 ? 12.024 -1.943 -2.778 1.00 98.38 97 ASN A CA 1
ATOM 694 C C . ASN A 1 97 ? 13.204 -2.889 -3.025 1.00 98.38 97 ASN A C 1
ATOM 696 O O . ASN A 1 97 ? 14.016 -2.600 -3.898 1.00 98.38 97 ASN A O 1
ATOM 700 N N . ALA A 1 98 ? 13.265 -4.017 -2.309 1.00 98.12 98 ALA A N 1
ATOM 701 C CA . ALA A 1 98 ? 14.298 -5.029 -2.512 1.00 98.12 98 ALA A CA 1
ATOM 702 C C . ALA A 1 98 ? 14.302 -5.535 -3.958 1.00 98.12 98 ALA A C 1
ATOM 704 O O . ALA A 1 98 ? 15.302 -5.404 -4.661 1.00 98.12 98 ALA A O 1
ATOM 705 N N . LYS A 1 99 ? 13.147 -6.002 -4.447 1.00 98.56 99 LYS A N 1
ATOM 706 C CA . LYS A 1 99 ? 13.066 -6.584 -5.785 1.00 98.56 99 LYS A CA 1
ATOM 707 C C . LYS A 1 99 ? 13.327 -5.566 -6.891 1.00 98.56 99 LYS A C 1
ATOM 709 O O . LYS A 1 99 ? 14.038 -5.876 -7.842 1.00 98.56 99 LYS A O 1
ATOM 714 N N . ILE A 1 100 ? 12.795 -4.349 -6.772 1.00 98.69 100 ILE A N 1
ATOM 715 C CA . ILE A 1 100 ? 13.044 -3.279 -7.749 1.00 98.69 100 ILE A CA 1
ATOM 716 C C . ILE A 1 100 ? 14.537 -2.932 -7.786 1.00 98.69 100 ILE A C 1
ATOM 718 O O . ILE A 1 100 ? 15.102 -2.826 -8.866 1.00 98.69 100 ILE A O 1
ATOM 722 N N . ALA A 1 101 ? 15.195 -2.805 -6.631 1.00 98.38 101 ALA A N 1
ATOM 723 C CA . ALA A 1 101 ? 16.617 -2.468 -6.551 1.00 98.38 101 ALA A CA 1
ATOM 724 C C . ALA A 1 101 ? 17.556 -3.541 -7.144 1.00 98.38 101 ALA A C 1
ATOM 726 O O . ALA A 1 101 ? 18.723 -3.251 -7.422 1.00 98.38 101 ALA A O 1
ATOM 727 N N . GLU A 1 102 ? 17.076 -4.773 -7.300 1.00 98.06 102 GLU A N 1
ATOM 728 C CA . GLU A 1 102 ? 17.774 -5.888 -7.955 1.00 98.06 102 GLU A CA 1
ATOM 729 C C . GLU A 1 102 ? 17.418 -6.034 -9.441 1.00 98.06 102 GLU A C 1
ATOM 731 O O . GLU A 1 102 ? 18.093 -6.759 -10.169 1.00 98.06 102 GLU A O 1
ATOM 736 N N . THR A 1 103 ? 16.356 -5.371 -9.898 1.00 98.06 103 THR A N 1
ATOM 737 C CA . THR A 1 103 ? 15.852 -5.503 -11.267 1.00 98.06 103 THR A CA 1
ATOM 738 C C . THR A 1 103 ? 16.604 -4.554 -12.199 1.00 98.06 103 THR A C 1
ATOM 740 O O . THR A 1 103 ? 16.889 -3.409 -11.846 1.00 98.06 103 THR A O 1
ATOM 743 N N . ALA A 1 104 ? 16.938 -5.017 -13.405 1.00 98.06 104 ALA A N 1
ATOM 744 C CA . ALA A 1 104 ? 17.518 -4.151 -14.425 1.00 98.06 104 ALA A CA 1
ATOM 745 C C . ALA A 1 104 ? 16.495 -3.081 -14.863 1.00 98.06 104 ALA A C 1
ATOM 747 O O . ALA A 1 104 ? 15.302 -3.385 -14.943 1.00 98.06 104 ALA A O 1
ATOM 748 N N . PRO A 1 105 ? 16.923 -1.843 -15.172 1.00 98.38 105 PRO A N 1
ATOM 749 C CA . PRO A 1 105 ? 16.010 -0.832 -15.683 1.00 98.38 105 PRO A CA 1
ATOM 750 C C . PRO A 1 105 ? 15.263 -1.305 -16.934 1.00 98.38 105 PRO A C 1
ATOM 752 O O . PRO A 1 105 ? 15.874 -1.809 -17.875 1.00 98.38 105 PRO A O 1
ATOM 755 N N . GLY A 1 106 ? 13.946 -1.127 -16.953 1.00 97.44 106 GLY A N 1
ATOM 756 C CA . GLY A 1 106 ? 13.080 -1.585 -18.033 1.00 97.44 106 GLY A CA 1
ATOM 757 C C . GLY A 1 106 ? 11.658 -1.870 -17.565 1.00 97.44 106 GLY A C 1
ATOM 758 O O . GLY A 1 106 ? 11.250 -1.495 -16.464 1.00 97.44 106 GLY A O 1
ATOM 759 N N . GLU A 1 107 ? 10.892 -2.546 -18.417 1.00 97.75 107 GLU A N 1
ATOM 760 C CA . GLU A 1 107 ? 9.468 -2.788 -18.173 1.00 97.75 107 GLU A CA 1
ATOM 761 C C . GLU A 1 107 ? 9.210 -3.657 -16.932 1.00 97.75 107 GLU A C 1
ATOM 763 O O . GLU A 1 107 ? 8.239 -3.409 -16.222 1.00 97.75 107 GLU A O 1
ATOM 768 N N . ASP A 1 108 ? 10.103 -4.592 -16.596 1.00 98.38 108 ASP A N 1
ATOM 769 C CA . ASP A 1 108 ? 9.980 -5.421 -15.387 1.00 98.38 108 ASP A CA 1
ATOM 770 C C . ASP A 1 108 ? 10.018 -4.576 -14.105 1.00 98.38 108 ASP A C 1
ATOM 772 O O . ASP A 1 108 ? 9.200 -4.755 -13.198 1.00 98.38 108 ASP A O 1
ATOM 776 N N . ALA A 1 109 ? 10.923 -3.594 -14.044 1.00 98.56 109 ALA A N 1
ATOM 777 C CA . ALA A 1 109 ? 10.990 -2.653 -12.931 1.00 98.56 109 ALA A CA 1
ATOM 778 C C . ALA A 1 109 ? 9.744 -1.753 -12.875 1.00 98.56 109 ALA A C 1
ATOM 780 O O . ALA A 1 109 ? 9.232 -1.472 -11.788 1.00 98.56 109 ALA A O 1
ATOM 781 N N . LEU A 1 110 ? 9.205 -1.341 -14.030 1.00 98.56 110 LEU A N 1
ATOM 782 C CA . LEU A 1 110 ? 7.954 -0.579 -14.090 1.00 98.56 110 LEU A CA 1
ATOM 783 C C . LEU A 1 110 ? 6.742 -1.421 -13.663 1.00 98.56 110 LEU A C 1
ATOM 785 O O . LEU A 1 110 ? 5.860 -0.908 -12.974 1.00 98.56 110 LEU A O 1
ATOM 789 N N . ALA A 1 111 ? 6.705 -2.712 -13.996 1.00 98.69 111 ALA A N 1
ATOM 790 C CA . ALA A 1 111 ? 5.652 -3.632 -13.570 1.00 98.69 111 ALA A CA 1
ATOM 791 C C . ALA A 1 111 ? 5.659 -3.845 -12.052 1.00 98.69 111 ALA A C 1
ATOM 793 O O . ALA A 1 111 ? 4.601 -3.821 -11.417 1.00 98.69 111 ALA A O 1
ATOM 794 N N . LEU A 1 112 ? 6.844 -3.968 -11.449 1.00 98.75 112 LEU A N 1
ATOM 795 C CA . LEU A 1 112 ? 7.008 -3.997 -9.994 1.00 98.75 112 LEU A CA 1
ATOM 796 C C . LEU A 1 112 ? 6.606 -2.665 -9.345 1.00 98.75 112 LEU A C 1
ATOM 798 O O . LEU A 1 112 ? 5.959 -2.654 -8.297 1.00 98.75 112 LEU A O 1
ATOM 802 N N . GLN A 1 113 ? 6.938 -1.534 -9.970 1.00 98.75 113 GLN A N 1
ATOM 803 C CA . GLN A 1 113 ? 6.543 -0.215 -9.477 1.00 98.75 113 GLN A CA 1
ATOM 804 C C . GLN A 1 113 ? 5.020 -0.019 -9.510 1.00 98.75 113 GLN A C 1
ATOM 806 O O . GLN A 1 113 ? 4.460 0.518 -8.554 1.00 98.75 113 GLN A O 1
ATOM 811 N N . ARG A 1 114 ? 4.325 -0.487 -10.553 1.00 98.69 114 ARG A N 1
ATOM 812 C CA . ARG A 1 114 ? 2.852 -0.467 -10.614 1.00 98.69 114 ARG A CA 1
ATOM 813 C C . ARG A 1 114 ? 2.225 -1.327 -9.518 1.00 98.69 114 ARG A C 1
ATOM 815 O O . ARG A 1 114 ? 1.347 -0.854 -8.802 1.00 98.69 114 ARG A O 1
ATOM 822 N N . ALA A 1 115 ? 2.754 -2.526 -9.284 1.00 98.75 115 ALA A N 1
ATOM 823 C CA . ALA A 1 115 ? 2.323 -3.374 -8.172 1.00 98.75 115 ALA A CA 1
ATOM 824 C C . ALA A 1 115 ? 2.561 -2.729 -6.793 1.00 98.75 115 ALA A C 1
ATOM 826 O O . ALA A 1 115 ? 1.716 -2.819 -5.896 1.00 98.75 115 ALA A O 1
ATOM 827 N N . LYS A 1 116 ? 3.673 -2.002 -6.632 1.00 98.69 116 LYS A N 1
ATOM 828 C CA . LYS A 1 116 ? 3.950 -1.190 -5.441 1.00 98.69 116 LYS A CA 1
ATOM 829 C C . LYS A 1 116 ? 2.955 -0.032 -5.281 1.00 98.69 116 LYS A C 1
ATOM 831 O O . LYS A 1 116 ? 2.577 0.268 -4.149 1.00 98.69 116 LYS A O 1
ATOM 836 N N . ILE A 1 117 ? 2.517 0.610 -6.368 1.00 98.75 117 ILE A N 1
ATOM 837 C CA . ILE A 1 117 ? 1.466 1.644 -6.342 1.00 98.75 117 ILE A CA 1
ATOM 838 C C . ILE A 1 117 ? 0.132 1.038 -5.888 1.00 98.75 117 ILE A C 1
ATOM 840 O O . ILE A 1 117 ? -0.477 1.569 -4.961 1.00 98.75 117 ILE A O 1
ATOM 844 N N . GLN A 1 118 ? -0.271 -0.113 -6.435 1.00 98.88 118 GLN A N 1
ATOM 845 C CA . GLN A 1 118 ? -1.461 -0.846 -5.980 1.00 98.88 118 GLN A CA 1
ATOM 846 C C . GLN A 1 118 ? -1.390 -1.138 -4.465 1.00 98.88 118 GLN A C 1
ATOM 848 O O . GLN A 1 118 ? -2.311 -0.815 -3.715 1.00 98.88 118 GLN A O 1
ATOM 853 N N . ASN A 1 119 ? -0.246 -1.618 -3.961 1.00 98.69 119 ASN A N 1
ATOM 854 C CA . ASN A 1 119 ? -0.037 -1.823 -2.521 1.00 98.69 119 ASN A CA 1
ATOM 855 C C . ASN A 1 119 ? -0.142 -0.516 -1.702 1.00 98.69 119 ASN A C 1
ATOM 857 O O . ASN A 1 119 ? -0.712 -0.502 -0.608 1.00 98.69 119 ASN A O 1
ATOM 861 N N . LYS A 1 120 ? 0.373 0.610 -2.221 1.00 98.62 120 LYS A N 1
ATOM 862 C CA . LYS A 1 120 ? 0.216 1.927 -1.578 1.00 98.62 120 LYS A CA 1
ATOM 863 C C . LYS A 1 120 ? -1.253 2.344 -1.500 1.00 98.62 120 LYS A C 1
ATOM 865 O O . LYS A 1 120 ? -1.649 2.879 -0.466 1.00 98.62 120 LYS A O 1
ATOM 870 N N . VAL A 1 121 ? -2.055 2.085 -2.534 1.00 98.81 121 VAL A N 1
ATOM 871 C CA . VAL A 1 121 ? -3.501 2.368 -2.525 1.00 98.81 121 VAL A CA 1
ATOM 872 C C . VAL A 1 121 ? -4.215 1.550 -1.445 1.00 98.81 121 VAL A C 1
ATOM 874 O O . VAL A 1 121 ? -4.993 2.126 -0.684 1.00 98.81 121 VAL A O 1
ATOM 877 N N . LEU A 1 122 ? -3.899 0.259 -1.285 1.00 98.81 122 LEU A N 1
ATOM 878 C CA . LEU A 1 122 ? -4.433 -0.568 -0.190 1.00 98.81 122 LEU A CA 1
ATOM 879 C C . LEU A 1 122 ? -4.067 0.004 1.189 1.00 98.81 122 LEU A C 1
ATOM 881 O O . LEU A 1 122 ? -4.940 0.236 2.028 1.00 98.81 122 LEU A O 1
ATOM 885 N N . LYS A 1 123 ? -2.776 0.295 1.403 1.00 98.69 123 LYS A N 1
ATOM 886 C CA . LYS A 1 123 ? -2.249 0.870 2.652 1.00 98.69 123 LYS A CA 1
ATOM 887 C C . LYS A 1 123 ? -2.956 2.172 3.031 1.00 98.69 123 LYS A C 1
ATOM 889 O O . LYS A 1 123 ? -3.328 2.378 4.190 1.00 98.69 123 LYS A O 1
ATOM 894 N N . LEU A 1 124 ? -3.096 3.080 2.069 1.00 98.81 124 LEU A N 1
ATOM 895 C CA . LEU A 1 124 ? -3.668 4.403 2.296 1.00 98.81 124 LEU A CA 1
ATOM 896 C C . LEU A 1 124 ? -5.189 4.333 2.455 1.00 98.81 124 LEU A C 1
ATOM 898 O O . LEU A 1 124 ? -5.716 5.005 3.333 1.00 98.81 124 LEU A O 1
ATOM 902 N N . THR A 1 125 ? -5.878 3.450 1.725 1.00 98.81 125 THR A N 1
ATOM 903 C CA . THR A 1 125 ? -7.310 3.173 1.935 1.00 98.81 125 THR A CA 1
ATOM 904 C C . THR A 1 125 ? -7.573 2.700 3.365 1.00 98.81 125 THR A C 1
ATOM 906 O O . THR A 1 125 ? -8.415 3.278 4.048 1.00 98.81 125 THR A O 1
ATOM 909 N N . ALA A 1 126 ? -6.800 1.733 3.876 1.00 98.69 126 ALA A N 1
ATOM 910 C CA . ALA A 1 126 ? -6.923 1.286 5.269 1.00 98.69 126 ALA A CA 1
ATOM 911 C C . ALA A 1 126 ? -6.709 2.433 6.274 1.00 98.69 126 ALA A C 1
ATOM 913 O O . ALA A 1 126 ? -7.394 2.532 7.292 1.00 98.69 126 ALA A O 1
ATOM 914 N N . THR A 1 127 ? -5.768 3.328 5.964 1.00 98.69 127 THR A N 1
ATOM 915 C CA . THR A 1 127 ? -5.434 4.484 6.805 1.00 98.69 127 THR A CA 1
ATOM 916 C C . THR A 1 127 ? -6.563 5.509 6.827 1.00 98.69 127 THR A C 1
ATOM 918 O O . THR A 1 127 ? -6.951 5.961 7.901 1.00 98.69 127 THR A O 1
ATOM 921 N N . VAL A 1 128 ? -7.109 5.852 5.660 1.00 98.69 128 VAL A N 1
ATOM 922 C CA . VAL A 1 128 ? -8.219 6.798 5.513 1.00 98.69 128 VAL A CA 1
ATOM 923 C C . VAL A 1 128 ? -9.481 6.257 6.184 1.00 98.69 128 VAL A C 1
ATOM 925 O O . VAL A 1 128 ? -10.071 6.982 6.976 1.00 98.69 128 VAL A O 1
ATOM 928 N N . LEU A 1 129 ? -9.839 4.983 5.976 1.00 98.56 129 LEU A N 1
ATOM 929 C CA . LEU A 1 129 ? -10.995 4.358 6.640 1.00 98.56 129 LEU A CA 1
ATOM 930 C C . LEU A 1 129 ? -10.865 4.391 8.169 1.00 98.56 129 LEU A C 1
ATOM 932 O O . LEU A 1 129 ? -11.806 4.767 8.868 1.00 98.56 129 LEU A O 1
ATOM 936 N N . LYS A 1 130 ? -9.677 4.066 8.698 1.00 98.56 130 LYS A N 1
ATOM 937 C CA . LYS A 1 130 ? -9.400 4.166 10.136 1.00 98.56 130 LYS A CA 1
ATOM 938 C C . LYS A 1 130 ? -9.574 5.601 10.637 1.00 98.56 130 LYS A C 1
ATOM 940 O O . LYS A 1 130 ? -10.220 5.805 11.657 1.00 98.56 130 LYS A O 1
ATOM 945 N N . LEU A 1 131 ? -8.996 6.585 9.946 1.00 98.62 131 LEU A N 1
ATOM 946 C CA . LEU A 1 131 ? -9.072 7.990 10.353 1.00 98.62 131 LEU A CA 1
ATOM 947 C C . LEU A 1 131 ? -10.504 8.534 10.274 1.00 98.62 131 LEU A C 1
ATOM 949 O O . LEU A 1 131 ? -10.905 9.280 11.159 1.00 98.62 131 LEU A O 1
ATOM 953 N N . GLN A 1 132 ? -11.290 8.137 9.272 1.00 98.50 132 GLN A N 1
ATOM 954 C CA . GLN A 1 132 ? -12.710 8.488 9.170 1.00 98.50 132 GLN A CA 1
ATOM 955 C C . GLN A 1 132 ? -13.513 7.926 10.349 1.00 98.50 132 GLN A C 1
ATOM 957 O O . GLN A 1 132 ? -14.298 8.654 10.955 1.00 98.50 132 GLN A O 1
ATOM 962 N N . ALA A 1 133 ? -13.277 6.666 10.726 1.00 98.19 133 ALA A N 1
ATOM 963 C CA . ALA A 1 133 ? -13.898 6.066 11.905 1.00 98.19 133 ALA A CA 1
ATOM 964 C C . ALA A 1 133 ? -13.465 6.762 13.205 1.00 98.19 133 ALA A C 1
ATOM 966 O O . ALA A 1 133 ? -14.300 7.117 14.032 1.00 98.19 133 ALA A O 1
ATOM 967 N N . GLU A 1 134 ? -12.172 7.049 13.362 1.00 98.38 134 GLU A N 1
ATOM 968 C CA . GLU A 1 134 ? -11.650 7.797 14.508 1.00 98.38 134 GLU A CA 1
ATOM 969 C C . GLU A 1 134 ? -12.244 9.211 14.606 1.00 98.38 134 GLU A C 1
ATOM 971 O O . GLU A 1 134 ? -12.585 9.654 15.703 1.00 98.38 134 GLU A O 1
ATOM 976 N N . GLN A 1 135 ? -12.404 9.904 13.476 1.00 98.50 135 GLN A N 1
ATOM 977 C CA . GLN A 1 135 ? -13.045 11.216 13.418 1.00 98.50 135 GLN A CA 1
ATOM 978 C C . GLN A 1 135 ? -14.523 11.134 13.812 1.00 98.50 135 GLN A C 1
ATOM 980 O O . GLN A 1 135 ? -14.983 11.940 14.620 1.00 98.50 135 GLN A O 1
ATOM 985 N N . ALA A 1 136 ? -15.259 10.141 13.301 1.00 98.06 136 ALA A N 1
ATOM 986 C CA . ALA A 1 136 ? -16.657 9.909 13.665 1.00 98.06 136 ALA A CA 1
ATOM 987 C C . ALA A 1 136 ? -16.817 9.631 15.171 1.00 98.06 136 ALA A C 1
ATOM 989 O O . ALA A 1 136 ? -17.766 10.110 15.791 1.00 98.06 136 ALA A O 1
ATOM 990 N N . GLN A 1 137 ? -15.847 8.934 15.767 1.00 97.50 137 GLN A N 1
ATOM 991 C CA . GLN A 1 137 ? -15.743 8.662 17.205 1.00 97.50 137 GLN A CA 1
ATOM 992 C C . GLN A 1 137 ? -15.226 9.855 18.034 1.00 97.50 137 GLN A C 1
ATOM 994 O O . GLN A 1 137 ? -14.939 9.704 19.220 1.00 97.50 137 GLN A O 1
ATOM 999 N N . GLY A 1 138 ? -15.104 11.045 17.439 1.00 97.75 138 GLY A N 1
ATOM 1000 C CA . GLY A 1 138 ? -14.784 12.287 18.145 1.00 97.75 138 GLY A CA 1
ATOM 1001 C C . GLY A 1 138 ? -13.292 12.590 18.293 1.00 97.75 138 GLY A C 1
ATOM 1002 O O . GLY A 1 138 ? -12.938 13.551 18.977 1.00 97.75 138 GLY A O 1
ATOM 1003 N N . LYS A 1 139 ? -12.389 11.826 17.660 1.00 98.19 139 LYS A N 1
ATOM 1004 C CA . LYS A 1 139 ? -10.959 12.167 17.670 1.00 98.19 139 LYS A CA 1
ATOM 1005 C C . LYS A 1 139 ? -10.664 13.315 16.706 1.00 98.19 139 LYS A C 1
ATOM 1007 O O . LYS A 1 139 ? -11.102 13.315 15.557 1.00 98.19 139 LYS A O 1
ATOM 1012 N N . ASN A 1 140 ? -9.825 14.257 17.134 1.00 98.06 140 ASN A N 1
ATOM 1013 C CA . ASN A 1 140 ? -9.343 15.325 16.262 1.00 98.06 140 ASN A CA 1
ATOM 1014 C C . ASN A 1 140 ? -8.233 14.809 15.329 1.00 98.06 140 ASN A C 1
ATOM 1016 O O . ASN A 1 140 ? -7.054 14.803 15.681 1.00 98.06 140 ASN A O 1
ATOM 1020 N N . VAL A 1 141 ? -8.625 14.349 14.139 1.00 98.31 141 VAL A N 1
ATOM 1021 C CA . VAL A 1 141 ? -7.712 13.802 13.120 1.00 98.31 141 VAL A CA 1
ATOM 1022 C C . VAL A 1 141 ? -7.830 14.490 11.758 1.00 98.31 141 VAL A C 1
ATOM 1024 O O . VAL A 1 141 ? -7.227 14.024 10.796 1.00 98.31 141 VAL A O 1
ATOM 1027 N N . THR A 1 142 ? -8.558 15.608 11.663 1.00 98.19 142 THR A N 1
ATOM 1028 C CA . THR A 1 142 ? -8.905 16.282 10.397 1.00 98.19 142 THR A CA 1
ATOM 1029 C C . THR A 1 142 ? -7.686 16.563 9.515 1.00 98.19 142 THR A C 1
ATOM 1031 O O . THR A 1 142 ? -7.642 16.113 8.374 1.00 98.19 142 THR A O 1
ATOM 1034 N N . ALA A 1 143 ? -6.644 17.201 10.058 1.00 98.31 143 ALA A N 1
ATOM 1035 C CA . ALA A 1 143 ? -5.435 17.517 9.290 1.00 98.31 143 ALA A CA 1
ATOM 1036 C C . ALA A 1 143 ? -4.724 16.259 8.755 1.00 98.31 143 ALA A C 1
ATOM 1038 O O . ALA A 1 143 ? -4.246 16.229 7.622 1.00 98.31 143 ALA A O 1
ATOM 1039 N N . LYS A 1 144 ? -4.687 15.191 9.560 1.00 98.38 144 LYS A N 1
ATOM 1040 C CA . LYS A 1 144 ? -4.079 13.918 9.163 1.00 98.38 144 LYS A CA 1
ATOM 1041 C C . LYS A 1 144 ? -4.929 13.189 8.122 1.00 98.38 144 LYS A C 1
ATOM 1043 O O . LYS A 1 144 ? -4.378 12.598 7.199 1.00 98.38 144 LYS A O 1
ATOM 1048 N N . LEU A 1 145 ? -6.253 13.238 8.255 1.00 98.50 145 LEU A N 1
ATOM 1049 C CA . LEU A 1 145 ? -7.180 12.675 7.279 1.00 98.50 145 LEU A CA 1
ATOM 1050 C C . LEU A 1 145 ? -7.021 13.358 5.918 1.00 98.50 145 LEU A C 1
ATOM 1052 O O . LEU A 1 145 ? -6.927 12.664 4.909 1.00 98.50 145 LEU A O 1
ATOM 1056 N N . GLU A 1 146 ? -6.923 14.686 5.877 1.00 98.50 146 GLU A N 1
ATOM 1057 C CA . GLU A 1 146 ? -6.672 15.427 4.636 1.00 98.50 146 GLU A CA 1
ATOM 1058 C C . GLU A 1 146 ? -5.324 15.059 4.002 1.00 98.50 146 GLU A C 1
ATOM 1060 O O . GLU A 1 146 ? -5.245 14.840 2.792 1.00 98.50 146 GLU A O 1
ATOM 1065 N N . GLU A 1 147 ? -4.259 14.964 4.805 1.00 98.56 147 GLU A N 1
ATOM 1066 C CA . GLU A 1 147 ? -2.930 14.584 4.320 1.00 98.56 147 GLU A CA 1
ATOM 1067 C C . GLU A 1 147 ? -2.934 13.180 3.695 1.00 98.56 147 GLU A C 1
ATOM 1069 O O . GLU A 1 147 ? -2.457 12.991 2.572 1.00 98.56 147 GLU A O 1
ATOM 1074 N N . GLU A 1 148 ? -3.480 12.190 4.403 1.00 98.44 148 GLU A N 1
ATOM 1075 C CA . GLU A 1 148 ? -3.516 10.806 3.926 1.00 98.44 148 GLU A CA 1
ATOM 1076 C C . GLU A 1 148 ? -4.490 10.624 2.750 1.00 98.44 148 GLU A C 1
ATOM 1078 O O . GLU A 1 148 ? -4.201 9.846 1.839 1.00 98.44 148 GLU A O 1
ATOM 1083 N N . SER A 1 149 ? -5.577 11.403 2.691 1.00 98.69 149 SER A N 1
ATOM 1084 C CA . SER A 1 149 ? -6.503 11.411 1.548 1.00 98.69 149 SER A CA 1
ATOM 1085 C C . SER A 1 149 ? -5.831 11.943 0.281 1.00 98.69 149 SER A C 1
ATOM 1087 O O . SER A 1 149 ? -5.909 11.298 -0.761 1.00 98.69 149 SER A O 1
ATOM 1089 N N . LYS A 1 150 ? -5.060 13.037 0.367 1.00 98.62 150 LYS A N 1
ATOM 1090 C CA . LYS A 1 150 ? -4.287 13.557 -0.779 1.00 98.62 150 LYS A CA 1
ATOM 1091 C C . LYS A 1 150 ? -3.258 12.545 -1.284 1.00 98.62 150 LYS A C 1
ATOM 1093 O O . LYS A 1 150 ? -3.071 12.382 -2.490 1.00 98.62 150 LYS A O 1
ATOM 1098 N N . LYS A 1 151 ? -2.580 11.836 -0.371 1.00 98.38 151 LYS A N 1
ATOM 1099 C CA . LYS A 1 151 ? -1.653 10.753 -0.746 1.00 98.38 151 LYS A CA 1
ATOM 1100 C C . LYS A 1 151 ? -2.392 9.613 -1.445 1.00 98.38 151 LYS A C 1
ATOM 1102 O O . LYS A 1 151 ? -1.872 9.087 -2.430 1.00 98.38 151 LYS A O 1
ATOM 1107 N N . LEU A 1 152 ? -3.564 9.224 -0.939 1.00 98.69 152 LEU A N 1
ATOM 1108 C CA . LEU A 1 152 ? -4.392 8.176 -1.534 1.00 98.69 152 LEU A CA 1
ATOM 1109 C C . LEU A 1 152 ? -4.809 8.560 -2.956 1.00 98.69 152 LEU A C 1
ATOM 1111 O O . LEU A 1 152 ? -4.554 7.802 -3.887 1.00 98.69 152 LEU A O 1
ATOM 1115 N N . GLU A 1 153 ? -5.365 9.758 -3.136 1.00 98.75 153 GLU A N 1
ATOM 1116 C CA . GLU A 1 153 ? -5.801 10.280 -4.436 1.00 98.75 153 GLU A CA 1
ATOM 1117 C C . GLU A 1 153 ? -4.664 10.325 -5.455 1.00 98.75 153 GLU A C 1
ATOM 1119 O O . GLU A 1 153 ? -4.844 9.874 -6.586 1.00 98.75 153 GLU A O 1
ATOM 1124 N N . LYS A 1 154 ? -3.473 10.783 -5.047 1.00 98.62 154 LYS A N 1
ATOM 1125 C CA . LYS A 1 154 ? -2.286 10.763 -5.909 1.00 98.62 154 LYS A CA 1
ATOM 1126 C C . LYS A 1 154 ? -1.960 9.349 -6.398 1.00 98.62 154 LYS A C 1
ATOM 1128 O O . LYS A 1 154 ? -1.767 9.154 -7.590 1.00 98.62 154 LYS A O 1
ATOM 1133 N N . ASN A 1 155 ? -1.920 8.359 -5.503 1.00 98.56 155 ASN A N 1
ATOM 1134 C CA . ASN A 1 155 ? -1.580 6.986 -5.898 1.00 98.56 155 ASN A CA 1
ATOM 1135 C C . ASN A 1 155 ? -2.684 6.334 -6.744 1.00 98.56 155 ASN A C 1
ATOM 1137 O O . ASN A 1 155 ? -2.377 5.544 -7.629 1.00 98.56 155 ASN A O 1
ATOM 1141 N N . ILE A 1 156 ? -3.953 6.687 -6.518 1.00 98.75 156 ILE A N 1
ATOM 1142 C CA . ILE A 1 156 ? -5.059 6.275 -7.395 1.00 98.75 156 ILE A CA 1
ATOM 1143 C C . ILE A 1 156 ? -4.885 6.883 -8.792 1.00 98.75 156 ILE A C 1
ATOM 1145 O O . ILE A 1 156 ? -5.105 6.196 -9.787 1.00 98.75 156 ILE A O 1
ATOM 1149 N N . ALA A 1 157 ? -4.495 8.155 -8.890 1.00 98.69 157 ALA A N 1
ATOM 1150 C CA . ALA A 1 157 ? -4.225 8.795 -10.173 1.00 98.69 157 ALA A CA 1
ATOM 1151 C C . ALA A 1 157 ? -3.033 8.143 -10.891 1.00 98.69 157 ALA A C 1
ATOM 1153 O O . ALA A 1 157 ? -3.131 7.865 -12.084 1.00 98.69 157 ALA A O 1
ATOM 1154 N N . ASP A 1 158 ? -1.953 7.835 -10.166 1.00 98.31 158 ASP A N 1
ATOM 1155 C CA . ASP A 1 158 ? -0.778 7.147 -10.712 1.00 98.31 158 ASP A CA 1
ATOM 1156 C C . ASP A 1 158 ? -1.123 5.727 -11.211 1.00 98.31 158 ASP A C 1
ATOM 1158 O O . ASP A 1 158 ? -0.670 5.323 -12.285 1.00 98.31 158 ASP A O 1
ATOM 1162 N N . ASP A 1 159 ? -1.954 4.977 -10.478 1.00 98.75 159 ASP A N 1
ATOM 1163 C CA . ASP A 1 159 ? -2.461 3.664 -10.907 1.00 98.75 159 ASP A CA 1
ATOM 1164 C C . ASP A 1 159 ? -3.306 3.779 -12.187 1.00 98.75 159 ASP A C 1
ATOM 1166 O O . ASP A 1 159 ? -3.056 3.082 -13.170 1.00 98.75 159 ASP A O 1
ATOM 1170 N N . LYS A 1 160 ? -4.242 4.736 -12.227 1.00 98.56 160 LYS A N 1
ATOM 1171 C CA . LYS A 1 160 ? -5.088 5.010 -13.401 1.00 98.56 160 LYS A CA 1
ATOM 1172 C C . LYS A 1 160 ? -4.299 5.475 -14.619 1.00 98.56 160 LYS A C 1
ATOM 1174 O O . LYS A 1 160 ? -4.617 5.073 -15.734 1.00 98.56 160 LYS A O 1
ATOM 1179 N N . ALA A 1 161 ? -3.257 6.282 -14.434 1.00 97.81 161 ALA A N 1
ATOM 1180 C CA . ALA A 1 161 ? -2.374 6.699 -15.524 1.00 97.81 161 ALA A CA 1
ATOM 1181 C C . ALA A 1 161 ? -1.638 5.510 -16.165 1.00 97.81 161 ALA A C 1
ATOM 1183 O O . ALA A 1 161 ? -1.211 5.581 -17.316 1.00 97.81 161 ALA A O 1
ATOM 1184 N N . ASN A 1 162 ? -1.514 4.401 -15.433 1.00 97.62 162 ASN A N 1
ATOM 1185 C CA . ASN A 1 162 ? -0.923 3.158 -15.904 1.00 97.62 162 ASN A CA 1
ATOM 1186 C C . ASN A 1 162 ? -1.966 2.110 -16.322 1.00 97.62 162 ASN A C 1
ATOM 1188 O O . ASN A 1 162 ? -1.594 0.953 -16.526 1.00 97.62 162 ASN A O 1
ATOM 1192 N N . ALA A 1 163 ? -3.240 2.491 -16.466 1.00 98.19 163 ALA A N 1
ATOM 1193 C CA . ALA A 1 163 ? -4.330 1.562 -16.732 1.00 98.19 163 ALA A CA 1
ATOM 1194 C C . ALA A 1 163 ? -4.018 0.585 -17.878 1.00 98.19 163 ALA A C 1
ATOM 1196 O O . ALA A 1 163 ? -3.534 0.969 -18.944 1.00 98.19 163 ALA A O 1
ATOM 1197 N N . GLY A 1 164 ? -4.283 -0.699 -17.638 1.00 98.00 164 GLY A N 1
ATOM 1198 C CA . GLY A 1 164 ? -4.066 -1.770 -18.609 1.00 98.00 164 GLY A CA 1
ATOM 1199 C C . GLY A 1 164 ? -2.619 -2.260 -18.726 1.00 98.00 164 GLY A C 1
ATOM 1200 O O . GLY A 1 164 ? -2.409 -3.323 -19.305 1.00 98.00 164 GLY A O 1
ATOM 1201 N N . LYS A 1 165 ? -1.625 -1.569 -18.150 1.00 98.19 165 LYS A N 1
ATOM 1202 C CA . LYS A 1 165 ? -0.234 -2.055 -18.116 1.00 98.19 165 LYS A CA 1
ATOM 1203 C C . LYS A 1 165 ? -0.068 -3.166 -17.069 1.00 98.19 165 LYS A C 1
ATOM 1205 O O . LYS A 1 165 ? -0.677 -3.072 -16.001 1.00 98.19 165 LYS A O 1
ATOM 1210 N N . PRO A 1 166 ? 0.771 -4.184 -17.328 1.00 98.25 166 PRO A N 1
ATOM 1211 C CA . PRO A 1 166 ? 0.940 -5.317 -16.420 1.00 98.25 166 PRO A CA 1
ATOM 1212 C C . PRO A 1 166 ? 1.575 -4.891 -15.092 1.00 98.25 166 PRO A C 1
ATOM 1214 O O . PRO A 1 166 ? 2.479 -4.060 -15.071 1.00 98.25 166 PRO A O 1
ATOM 1217 N N . ALA A 1 167 ? 1.148 -5.471 -13.980 1.00 98.62 167 ALA A N 1
ATOM 1218 C CA . ALA A 1 167 ? 1.729 -5.265 -12.660 1.00 98.62 167 ALA A CA 1
ATOM 1219 C C . ALA A 1 167 ? 2.217 -6.605 -12.093 1.00 98.62 167 ALA A C 1
ATOM 1221 O O . ALA A 1 167 ? 1.511 -7.613 -12.155 1.00 98.62 167 ALA A O 1
ATOM 1222 N N . THR A 1 168 ? 3.425 -6.622 -11.528 1.00 98.56 168 THR A N 1
ATOM 1223 C CA . THR A 1 168 ? 4.058 -7.854 -11.029 1.00 98.56 168 THR A CA 1
ATOM 1224 C C . THR A 1 168 ? 3.873 -7.973 -9.523 1.00 98.56 168 THR A C 1
ATOM 1226 O O . THR A 1 168 ? 4.530 -7.274 -8.751 1.00 98.56 168 THR A O 1
ATOM 1229 N N . ALA A 1 169 ? 2.974 -8.863 -9.101 1.00 97.88 169 ALA A N 1
ATOM 1230 C CA . ALA A 1 169 ? 2.718 -9.137 -7.691 1.00 97.88 169 ALA A CA 1
ATOM 1231 C C . ALA A 1 169 ? 3.941 -9.761 -7.005 1.00 97.88 169 ALA A C 1
ATOM 1233 O O . ALA A 1 169 ? 4.592 -10.644 -7.565 1.00 97.88 169 ALA A O 1
ATOM 1234 N N . LEU A 1 170 ? 4.196 -9.357 -5.761 1.00 97.94 170 LEU A N 1
ATOM 1235 C CA . LEU A 1 170 ? 5.148 -10.025 -4.878 1.00 97.94 170 LEU A CA 1
ATOM 1236 C C . LEU A 1 170 ? 4.433 -10.616 -3.671 1.00 97.94 170 LEU A C 1
ATOM 1238 O O . LEU A 1 170 ? 3.460 -10.054 -3.167 1.00 97.94 170 LEU A O 1
ATOM 1242 N N . LYS A 1 171 ? 4.960 -11.747 -3.211 1.00 97.06 171 LYS A N 1
ATOM 1243 C CA . LYS A 1 171 ? 4.555 -12.393 -1.968 1.00 97.06 171 LYS A CA 1
ATOM 1244 C C . LYS A 1 171 ? 5.287 -11.752 -0.798 1.00 97.06 171 LYS A C 1
ATOM 1246 O O . LYS A 1 171 ? 6.450 -11.366 -0.934 1.00 97.06 171 LYS A O 1
ATOM 1251 N N . PHE A 1 172 ? 4.623 -11.647 0.345 1.00 97.25 172 PHE A N 1
ATOM 1252 C CA . PHE A 1 172 ? 5.254 -11.162 1.569 1.00 97.25 172 PHE A CA 1
ATOM 1253 C C . PHE A 1 172 ? 4.650 -11.868 2.778 1.00 97.25 172 PHE A C 1
ATOM 1255 O O . PHE A 1 172 ? 3.450 -11.788 3.026 1.00 97.25 172 PHE A O 1
ATOM 1262 N N . ASN A 1 173 ? 5.495 -12.559 3.543 1.00 96.94 173 ASN A N 1
ATOM 1263 C CA . ASN A 1 173 ? 5.041 -13.299 4.710 1.00 96.94 173 ASN A CA 1
ATOM 1264 C C . ASN A 1 173 ? 4.735 -12.333 5.859 1.00 96.94 173 ASN A C 1
ATOM 1266 O O . ASN A 1 173 ? 5.641 -11.914 6.581 1.00 96.94 173 ASN A O 1
ATOM 1270 N N . ALA A 1 174 ? 3.466 -11.964 6.007 1.00 97.25 174 ALA A N 1
ATOM 1271 C CA . ALA A 1 174 ? 2.959 -11.159 7.107 1.00 97.25 174 ALA A CA 1
ATOM 1272 C C . ALA A 1 174 ? 1.490 -11.482 7.383 1.00 97.25 174 ALA A C 1
ATOM 1274 O O . ALA A 1 174 ? 0.747 -11.881 6.484 1.00 97.25 174 ALA A O 1
ATOM 1275 N N . SER A 1 175 ? 1.067 -11.268 8.627 1.00 97.81 175 SER A N 1
ATOM 1276 C CA . SER A 1 175 ? -0.303 -11.506 9.084 1.00 97.81 175 SER A CA 1
ATOM 1277 C C . SER A 1 175 ? -0.824 -10.307 9.865 1.00 97.81 175 SER A C 1
ATOM 1279 O O . SER A 1 175 ? -0.061 -9.626 10.554 1.00 97.81 175 SER A O 1
ATOM 1281 N N . THR A 1 176 ? -2.130 -10.054 9.783 1.00 97.12 176 THR A N 1
ATOM 1282 C CA . THR A 1 176 ? -2.785 -9.012 10.582 1.00 97.12 176 THR A CA 1
ATOM 1283 C C . THR A 1 176 ? -2.808 -9.322 12.080 1.00 97.12 176 THR A C 1
ATOM 1285 O O . THR A 1 176 ? -2.988 -8.397 12.867 1.00 97.12 176 THR A O 1
ATOM 1288 N N . ASP A 1 177 ? -2.589 -10.579 12.480 1.00 96.06 177 ASP A N 1
ATOM 1289 C CA . ASP A 1 177 ? -2.530 -10.984 13.896 1.00 96.06 177 ASP A CA 1
ATOM 1290 C C . ASP A 1 177 ? -1.242 -10.562 14.585 1.00 96.06 177 ASP A C 1
ATOM 1292 O O . ASP A 1 177 ? -1.241 -10.166 15.747 1.00 96.06 177 ASP A O 1
ATOM 1296 N N . ASN A 1 178 ? -0.130 -10.649 13.858 1.00 94.38 178 ASN A N 1
ATOM 1297 C CA . ASN A 1 178 ? 1.188 -10.292 14.357 1.00 94.38 178 ASN A CA 1
ATOM 1298 C C . ASN A 1 178 ? 1.929 -9.460 13.301 1.00 94.38 178 ASN A C 1
ATOM 1300 O O . ASN A 1 178 ? 2.897 -9.930 12.698 1.00 94.38 178 ASN A O 1
ATOM 1304 N N . PRO A 1 179 ? 1.477 -8.217 13.047 1.00 91.25 179 PRO A N 1
ATOM 1305 C CA . PRO A 1 179 ? 2.025 -7.390 11.975 1.00 91.25 179 PRO A CA 1
ATOM 1306 C C . PRO A 1 179 ? 3.495 -7.011 12.207 1.00 91.25 179 PRO A C 1
ATOM 1308 O O . PRO A 1 179 ? 4.181 -6.644 11.256 1.00 91.25 179 PRO A O 1
ATOM 1311 N N . THR A 1 180 ? 3.970 -7.099 13.453 1.00 91.44 180 THR A N 1
ATOM 1312 C CA . THR A 1 180 ? 5.346 -6.785 13.861 1.00 91.44 180 THR A CA 1
ATOM 1313 C C . THR A 1 180 ? 6.332 -7.927 13.622 1.00 91.44 180 THR A C 1
ATOM 1315 O O . THR A 1 180 ? 7.527 -7.676 13.527 1.00 91.44 180 THR A O 1
ATOM 1318 N N . ALA A 1 181 ? 5.866 -9.175 13.465 1.00 90.62 181 ALA A N 1
ATOM 1319 C CA . ALA A 1 181 ? 6.746 -10.302 13.124 1.00 90.62 181 ALA A CA 1
ATOM 1320 C C . ALA A 1 181 ? 7.458 -10.118 11.773 1.00 90.62 181 ALA A C 1
ATOM 1322 O O . ALA A 1 181 ? 8.501 -10.719 11.533 1.00 90.62 181 ALA A O 1
ATOM 1323 N N . SER A 1 182 ? 6.899 -9.268 10.911 1.00 91.06 182 SER A N 1
ATOM 1324 C CA . SER A 1 182 ? 7.421 -8.953 9.583 1.00 91.06 182 SER A CA 1
ATOM 1325 C C . SER A 1 182 ? 7.941 -7.518 9.503 1.00 91.06 182 SER A C 1
ATOM 1327 O O . SER A 1 182 ? 7.913 -6.922 8.426 1.00 91.06 182 SER A O 1
ATOM 1329 N N . ASP A 1 183 ? 8.342 -6.921 10.630 1.00 94.12 183 ASP A N 1
ATOM 1330 C CA . ASP A 1 183 ? 8.872 -5.561 10.640 1.00 94.12 183 ASP A CA 1
ATOM 1331 C C . ASP A 1 183 ? 10.167 -5.474 9.837 1.00 94.12 183 ASP A C 1
ATOM 1333 O O . ASP A 1 183 ? 11.167 -6.133 10.116 1.00 94.12 183 ASP A O 1
ATOM 1337 N N . VAL A 1 184 ? 10.134 -4.620 8.816 1.00 94.31 184 VAL A N 1
ATOM 1338 C CA . VAL A 1 184 ? 11.283 -4.349 7.959 1.00 94.31 184 VAL A CA 1
ATOM 1339 C C . VAL A 1 184 ? 11.842 -2.978 8.337 1.00 94.31 184 VAL A C 1
ATOM 1341 O O . VAL A 1 184 ? 11.137 -1.961 8.178 1.00 94.31 184 VAL A O 1
ATOM 1344 N N . PRO A 1 185 ? 13.098 -2.913 8.824 1.00 94.69 185 PRO A N 1
ATOM 1345 C CA . PRO A 1 185 ? 13.762 -1.654 9.114 1.00 94.69 185 PRO A CA 1
ATOM 1346 C C . PRO A 1 185 ? 13.728 -0.711 7.914 1.00 94.69 185 PRO A C 1
ATOM 1348 O O . PRO A 1 185 ? 13.726 -1.119 6.751 1.00 94.69 185 PRO A O 1
ATOM 1351 N N . LYS A 1 186 ? 13.671 0.590 8.193 1.00 95.62 186 LYS A N 1
ATOM 1352 C CA . LYS A 1 186 ? 13.745 1.587 7.130 1.00 95.62 186 LYS A CA 1
ATOM 1353 C C . LYS A 1 186 ? 15.173 1.603 6.580 1.00 95.62 186 LYS A C 1
ATOM 1355 O O . LYS A 1 186 ? 16.074 2.078 7.257 1.00 95.62 186 LYS A O 1
ATOM 1360 N N . ASP A 1 187 ? 15.341 1.144 5.347 1.00 96.88 187 ASP A N 1
ATOM 1361 C CA . ASP A 1 187 ? 16.591 1.258 4.598 1.00 96.88 187 ASP A CA 1
ATOM 1362 C C . ASP A 1 187 ? 16.439 2.327 3.505 1.00 96.88 187 ASP A C 1
ATOM 1364 O O . ASP A 1 187 ? 15.774 2.129 2.482 1.00 96.88 187 ASP A O 1
ATOM 1368 N N . GLU A 1 188 ? 17.009 3.505 3.756 1.00 96.88 188 GLU A N 1
ATOM 1369 C CA . GLU A 1 188 ? 16.964 4.628 2.815 1.00 96.88 188 GLU A CA 1
ATOM 1370 C C . GLU A 1 188 ? 17.840 4.388 1.583 1.00 96.88 188 GLU A C 1
ATOM 1372 O O . GLU A 1 188 ? 17.486 4.841 0.494 1.00 96.88 188 GLU A O 1
ATOM 1377 N N . THR A 1 189 ? 18.930 3.633 1.724 1.00 98.06 189 THR A N 1
ATOM 1378 C CA . THR A 1 189 ? 19.840 3.294 0.625 1.00 98.06 189 THR A CA 1
ATOM 1379 C C . THR A 1 189 ? 19.149 2.359 -0.357 1.00 98.06 189 THR A C 1
ATOM 1381 O O . THR A 1 189 ? 19.154 2.611 -1.564 1.00 98.06 189 THR A O 1
ATOM 1384 N N . LEU A 1 190 ? 18.479 1.322 0.153 1.00 97.69 190 LEU A N 1
ATOM 1385 C CA . LEU A 1 190 ? 17.694 0.402 -0.665 1.00 97.69 190 LEU A CA 1
ATOM 1386 C C . LEU A 1 190 ? 16.527 1.117 -1.351 1.00 97.69 190 LEU A C 1
ATOM 1388 O O . LEU A 1 190 ? 16.307 0.947 -2.551 1.00 97.69 190 LEU A O 1
ATOM 1392 N N . ALA A 1 191 ? 15.794 1.953 -0.607 1.00 97.62 191 ALA A N 1
ATOM 1393 C CA . ALA A 1 191 ? 14.696 2.736 -1.163 1.00 97.62 191 ALA A CA 1
ATOM 1394 C C . ALA A 1 191 ? 15.173 3.694 -2.266 1.00 97.62 191 ALA A C 1
ATOM 1396 O O . ALA A 1 191 ? 14.499 3.824 -3.290 1.00 97.62 191 ALA A O 1
ATOM 1397 N N . LYS A 1 192 ? 16.338 4.331 -2.084 1.00 98.25 192 LYS A N 1
ATOM 1398 C CA . LYS A 1 192 ? 16.948 5.186 -3.103 1.00 98.25 192 LYS A CA 1
ATOM 1399 C C . LYS A 1 192 ? 17.340 4.377 -4.337 1.00 98.25 192 LYS A C 1
ATOM 1401 O O . LYS A 1 192 ? 16.965 4.766 -5.436 1.00 98.25 192 LYS A O 1
ATOM 1406 N N . LYS A 1 193 ? 18.019 3.239 -4.167 1.00 98.44 193 LYS A N 1
ATOM 1407 C CA . LYS A 1 193 ? 18.421 2.369 -5.282 1.00 98.44 193 LYS A CA 1
ATOM 1408 C C . LYS A 1 193 ? 17.214 1.901 -6.098 1.00 98.44 193 LYS A C 1
ATOM 1410 O O . LYS A 1 193 ? 17.250 1.947 -7.322 1.00 98.44 193 LYS A O 1
ATOM 1415 N N . ALA A 1 194 ? 16.126 1.514 -5.431 1.00 98.50 194 ALA A N 1
ATOM 1416 C CA . ALA A 1 194 ? 14.874 1.175 -6.101 1.00 98.50 194 ALA A CA 1
ATOM 1417 C C . ALA A 1 194 ? 14.307 2.361 -6.905 1.00 98.50 194 ALA A C 1
ATOM 1419 O O . ALA A 1 194 ? 13.846 2.178 -8.029 1.00 98.50 194 ALA A O 1
ATOM 1420 N N . GLY A 1 195 ? 14.361 3.575 -6.347 1.00 98.12 195 GLY A N 1
ATOM 1421 C CA . GLY A 1 195 ? 13.981 4.803 -7.052 1.00 98.12 195 GLY A CA 1
ATOM 1422 C C . GLY A 1 195 ? 14.832 5.057 -8.297 1.00 98.12 195 GLY A C 1
ATOM 1423 O O . GLY A 1 195 ? 14.279 5.257 -9.372 1.00 98.12 195 GLY A O 1
ATOM 1424 N N . ASP A 1 196 ? 16.157 4.948 -8.175 1.00 98.50 196 ASP A N 1
ATOM 1425 C CA . ASP A 1 196 ? 17.091 5.154 -9.287 1.00 98.50 196 ASP A CA 1
ATOM 1426 C C . ASP A 1 196 ? 16.823 4.163 -10.446 1.00 98.50 196 ASP A C 1
ATOM 1428 O O . ASP A 1 196 ? 16.867 4.546 -11.618 1.00 98.50 196 ASP A O 1
ATOM 1432 N N . VAL A 1 197 ? 16.488 2.900 -10.138 1.00 98.62 197 VAL A N 1
ATOM 1433 C CA . VAL A 1 197 ? 16.097 1.893 -11.147 1.00 98.62 197 VAL A CA 1
ATOM 1434 C C . VAL A 1 197 ? 14.793 2.279 -11.848 1.00 98.62 197 VAL A C 1
ATOM 1436 O O . VAL A 1 197 ? 14.707 2.187 -13.075 1.00 98.62 197 VAL A O 1
ATOM 1439 N N . VAL A 1 198 ? 13.776 2.722 -11.104 1.00 98.31 198 VAL A N 1
ATOM 1440 C CA . VAL A 1 198 ? 12.496 3.162 -11.687 1.00 98.31 198 VAL A CA 1
ATOM 1441 C C . VAL A 1 198 ? 12.702 4.369 -12.596 1.00 98.31 198 VAL A C 1
ATOM 1443 O O . VAL A 1 198 ? 12.219 4.360 -13.725 1.00 98.31 198 VAL A O 1
ATOM 1446 N N . ASP A 1 199 ? 13.470 5.364 -12.158 1.00 97.81 199 ASP A N 1
ATOM 1447 C CA . ASP A 1 199 ? 13.751 6.567 -12.946 1.00 97.81 199 ASP A CA 1
ATOM 1448 C C . ASP A 1 199 ? 14.495 6.228 -14.246 1.00 97.81 199 ASP A C 1
ATOM 1450 O O . ASP A 1 199 ? 14.136 6.707 -15.327 1.00 97.81 199 ASP A O 1
ATOM 1454 N N . ALA A 1 200 ? 15.488 5.334 -14.175 1.00 98.00 200 ALA A N 1
ATOM 1455 C CA . ALA A 1 200 ? 16.176 4.820 -15.355 1.00 98.00 200 ALA A CA 1
ATOM 1456 C C . ALA A 1 200 ? 15.224 4.062 -16.299 1.00 98.00 200 ALA A C 1
ATOM 1458 O O . ALA A 1 200 ? 15.329 4.199 -17.519 1.00 98.00 200 ALA A O 1
ATOM 1459 N N . SER A 1 201 ? 14.263 3.316 -15.748 1.00 97.81 201 SER A N 1
ATOM 1460 C CA . SER A 1 201 ? 13.265 2.567 -16.523 1.00 97.81 201 SER A CA 1
ATOM 1461 C C . SER A 1 201 ? 12.283 3.489 -17.245 1.00 97.81 201 SER A C 1
ATOM 1463 O O . SER A 1 201 ? 12.002 3.285 -18.424 1.00 97.81 201 SER A O 1
ATOM 1465 N N . ILE A 1 202 ? 11.806 4.542 -16.571 1.00 96.06 202 ILE A N 1
ATOM 1466 C CA . ILE A 1 202 ? 10.941 5.572 -17.169 1.00 96.06 202 ILE A CA 1
ATOM 1467 C C . ILE A 1 202 ? 11.666 6.248 -18.338 1.00 96.06 202 ILE A C 1
ATOM 1469 O O . ILE A 1 202 ? 11.100 6.390 -19.424 1.00 96.06 202 ILE A O 1
ATOM 1473 N N . LYS A 1 203 ? 12.939 6.614 -18.140 1.00 95.94 203 LYS A N 1
ATOM 1474 C CA . LYS A 1 203 ? 13.769 7.222 -19.186 1.00 95.94 203 LYS A CA 1
ATOM 1475 C C . LYS A 1 203 ? 13.965 6.280 -20.379 1.00 95.94 203 LYS A C 1
ATOM 1477 O O . LYS A 1 203 ? 13.874 6.724 -21.521 1.00 95.94 203 LYS A O 1
ATOM 1482 N N . ALA A 1 204 ? 14.219 4.995 -20.125 1.00 94.62 204 ALA A N 1
ATOM 1483 C CA . ALA A 1 204 ? 14.393 3.986 -21.169 1.00 94.62 204 ALA A CA 1
ATOM 1484 C C . ALA A 1 204 ? 13.109 3.747 -21.984 1.00 94.62 204 ALA A C 1
ATOM 1486 O O . ALA A 1 204 ? 13.185 3.531 -23.189 1.00 94.62 204 ALA A O 1
ATOM 1487 N N . ALA A 1 205 ? 11.934 3.862 -21.359 1.00 92.81 205 ALA A N 1
ATOM 1488 C CA . ALA A 1 205 ? 10.636 3.718 -22.019 1.00 92.81 205 ALA A CA 1
ATOM 1489 C C . ALA A 1 205 ? 10.248 4.911 -22.925 1.00 92.81 205 ALA A C 1
ATOM 1491 O O . ALA A 1 205 ? 9.115 4.983 -23.397 1.00 92.81 205 ALA A O 1
ATOM 1492 N N . GLY A 1 206 ? 11.153 5.871 -23.156 1.00 84.50 206 GLY A N 1
ATOM 1493 C CA . GLY A 1 206 ? 10.868 7.078 -23.939 1.00 84.50 206 GLY A CA 1
ATOM 1494 C C . GLY A 1 206 ? 10.039 8.120 -23.182 1.00 84.50 206 GLY A C 1
ATOM 1495 O O . GLY A 1 206 ? 9.586 9.098 -23.776 1.00 84.50 206 GLY A O 1
ATOM 1496 N N . GLY A 1 207 ? 9.856 7.942 -21.869 1.00 68.38 207 GLY A N 1
ATOM 1497 C CA . GLY A 1 207 ? 9.219 8.919 -20.999 1.00 68.38 207 GLY A CA 1
ATOM 1498 C C . GLY A 1 207 ? 10.151 10.099 -20.738 1.00 68.38 207 GLY A C 1
ATOM 1499 O O . GLY A 1 207 ? 10.914 10.096 -19.773 1.00 68.38 207 GLY A O 1
ATOM 1500 N N . GLY A 1 208 ? 10.087 11.130 -21.584 1.00 45.50 208 GLY A N 1
ATOM 1501 C CA . GLY A 1 208 ? 10.548 12.467 -21.207 1.00 45.50 208 GLY A CA 1
ATOM 1502 C C . GLY A 1 208 ? 9.842 12.905 -19.918 1.00 45.50 208 GLY A C 1
ATOM 1503 O O . GLY A 1 208 ? 8.653 12.645 -19.760 1.00 45.50 208 GLY A O 1
ATOM 1504 N N . ALA A 1 209 ? 10.595 13.499 -18.986 1.00 45.66 209 ALA A N 1
ATOM 1505 C CA . ALA A 1 209 ? 10.193 13.844 -17.619 1.00 45.66 209 ALA A CA 1
ATOM 1506 C C . ALA A 1 209 ? 8.724 14.299 -17.496 1.00 45.66 209 ALA A C 1
ATOM 1508 O O . ALA A 1 209 ? 8.396 15.451 -17.765 1.00 45.66 209 ALA A O 1
ATOM 1509 N N . GLY A 1 210 ? 7.838 13.384 -17.094 1.00 44.50 210 GLY A N 1
ATOM 1510 C CA . GLY A 1 210 ? 6.409 13.689 -17.073 1.00 44.50 210 GLY A CA 1
ATOM 1511 C C . GLY A 1 210 ? 5.475 12.584 -16.588 1.00 44.50 210 GLY A C 1
ATOM 1512 O O . GLY A 1 210 ? 4.293 12.676 -16.865 1.00 44.50 210 GLY A O 1
ATOM 1513 N N . ALA A 1 211 ? 5.951 11.544 -15.899 1.00 45.50 211 ALA A N 1
ATOM 1514 C CA . ALA A 1 211 ? 5.103 10.625 -15.128 1.00 45.50 211 ALA A CA 1
ATOM 1515 C C . ALA A 1 211 ? 5.996 9.690 -14.297 1.00 45.50 211 ALA A C 1
ATOM 1517 O O . ALA A 1 211 ? 6.677 8.841 -14.859 1.00 45.50 211 ALA A O 1
ATOM 1518 N N . GLY A 1 212 ? 6.018 9.833 -12.968 1.00 46.22 212 GLY A N 1
ATOM 1519 C CA . GLY A 1 212 ? 6.495 8.764 -12.070 1.00 46.22 212 GLY A CA 1
ATOM 1520 C C . GLY A 1 212 ? 7.572 9.118 -11.038 1.00 46.22 212 GLY A C 1
ATOM 1521 O O . GLY A 1 212 ? 7.652 8.445 -10.012 1.00 46.22 212 GLY A O 1
ATOM 1522 N N . ALA A 1 213 ? 8.339 10.194 -11.208 1.00 45.50 213 ALA A N 1
ATOM 1523 C CA . ALA A 1 213 ? 9.446 10.519 -10.300 1.00 45.50 213 ALA A CA 1
ATOM 1524 C C . ALA A 1 213 ? 9.067 11.587 -9.255 1.00 45.50 213 ALA A C 1
ATOM 1526 O O . ALA A 1 213 ? 9.513 12.729 -9.305 1.00 45.50 213 ALA A O 1
ATOM 1527 N N . ALA A 1 214 ? 8.212 11.234 -8.293 1.00 40.56 214 ALA A N 1
ATOM 1528 C CA . ALA A 1 214 ? 8.079 11.989 -7.040 1.00 40.56 214 ALA A CA 1
ATOM 1529 C C . ALA A 1 214 ? 7.605 11.067 -5.910 1.00 40.56 214 ALA A C 1
ATOM 1531 O O . ALA A 1 214 ? 6.538 11.263 -5.319 1.00 40.56 214 ALA A O 1
ATOM 1532 N N . ASN A 1 215 ? 8.387 10.021 -5.642 1.00 50.47 215 ASN A N 1
ATOM 1533 C CA . ASN A 1 215 ? 8.257 9.195 -4.446 1.00 50.47 215 ASN A CA 1
ATOM 1534 C C . ASN A 1 215 ? 9.644 8.911 -3.844 1.00 50.47 215 ASN A C 1
ATOM 1536 O O . ASN A 1 215 ? 10.038 7.761 -3.673 1.00 50.47 215 ASN A O 1
ATOM 1540 N N . SER A 1 216 ? 10.363 9.974 -3.482 1.00 38.31 216 SER A N 1
ATOM 1541 C CA . SER A 1 216 ? 11.297 9.944 -2.358 1.00 38.31 216 SER A CA 1
ATOM 1542 C C . SER A 1 216 ? 10.631 10.696 -1.206 1.00 38.31 216 SER A C 1
ATOM 1544 O O . SER A 1 216 ? 10.344 11.890 -1.273 1.00 38.31 216 SER A O 1
ATOM 1546 N N . GLY A 1 217 ? 10.268 9.957 -0.160 1.00 39.94 217 GLY A N 1
ATOM 1547 C CA . GLY A 1 217 ? 9.740 10.525 1.072 1.00 39.94 217 GLY A CA 1
ATOM 1548 C C . GLY A 1 217 ? 10.845 11.255 1.825 1.00 39.94 217 GLY A C 1
ATOM 1549 O O . GLY A 1 217 ? 11.349 10.735 2.814 1.00 39.94 217 GLY A O 1
ATOM 1550 N N . THR A 1 218 ? 11.199 12.455 1.371 1.00 32.28 218 THR A N 1
ATOM 1551 C CA . THR A 1 218 ? 12.019 13.395 2.132 1.00 32.28 218 THR A CA 1
ATOM 1552 C C . THR A 1 218 ? 11.097 14.497 2.630 1.00 32.28 218 THR A C 1
ATOM 1554 O O . THR A 1 218 ? 10.567 15.296 1.861 1.00 32.28 218 THR A O 1
ATOM 1557 N N . LYS A 1 219 ? 10.858 14.503 3.941 1.00 39.53 219 LYS A N 1
ATOM 1558 C CA . LYS A 1 219 ? 10.056 15.500 4.653 1.00 39.53 219 LYS A CA 1
ATOM 1559 C C . LYS A 1 219 ? 10.801 16.843 4.626 1.00 39.53 219 LYS A C 1
ATOM 1561 O O . LYS A 1 219 ? 11.539 17.168 5.549 1.00 39.53 219 LYS A O 1
ATOM 1566 N N . GLY A 1 220 ? 10.647 17.598 3.542 1.00 31.17 220 GLY A N 1
ATOM 1567 C CA . GLY A 1 220 ? 11.141 18.967 3.420 1.00 31.17 220 GLY A CA 1
ATOM 1568 C C . GLY A 1 220 ? 10.178 19.945 4.090 1.00 31.17 220 GLY A C 1
ATOM 1569 O O . GLY A 1 220 ? 9.029 20.069 3.676 1.00 31.17 220 GLY A O 1
ATOM 1570 N N . LYS A 1 221 ? 10.643 20.639 5.135 1.00 38.66 221 LYS A N 1
ATOM 1571 C CA . LYS A 1 221 ? 9.975 21.805 5.737 1.00 38.66 221 LYS A CA 1
ATOM 1572 C C . LYS A 1 221 ? 9.792 22.890 4.662 1.00 38.66 221 LYS A C 1
ATOM 1574 O O . LYS A 1 221 ? 10.756 23.558 4.299 1.00 38.66 221 LYS A O 1
ATOM 1579 N N . GLY A 1 222 ? 8.568 23.063 4.167 1.00 31.53 222 GLY A N 1
ATOM 1580 C CA . GLY A 1 222 ? 8.176 24.169 3.294 1.00 31.53 222 GLY A CA 1
ATOM 1581 C C . GLY A 1 222 ? 7.643 25.335 4.118 1.00 31.53 222 GLY A C 1
ATOM 1582 O O . GLY A 1 222 ? 6.587 25.227 4.732 1.00 31.53 222 GLY A O 1
ATOM 1583 N N . LYS A 1 223 ? 8.415 26.421 4.151 1.00 31.31 223 LYS A N 1
ATOM 1584 C CA . LYS A 1 223 ? 8.057 27.736 4.685 1.00 31.31 223 LYS A CA 1
ATOM 1585 C C . LYS A 1 223 ? 7.186 28.471 3.657 1.00 31.31 223 LYS A C 1
ATOM 1587 O O . LYS A 1 223 ? 7.393 28.302 2.458 1.00 31.31 223 LYS A O 1
ATOM 1592 N N . GLU A 1 224 ? 6.232 29.245 4.161 1.00 31.06 224 GLU A N 1
ATOM 1593 C CA . GLU A 1 224 ? 5.196 29.985 3.434 1.00 31.06 224 GLU A CA 1
ATOM 1594 C C . GLU A 1 224 ? 5.667 30.770 2.205 1.00 31.06 224 GLU A C 1
ATOM 1596 O O . GLU A 1 224 ? 6.719 31.414 2.194 1.00 31.06 224 GLU A O 1
ATOM 1601 N N . ALA A 1 225 ? 4.789 30.748 1.203 1.00 32.09 225 ALA A N 1
ATOM 1602 C CA . ALA A 1 225 ? 4.770 31.627 0.052 1.00 32.09 225 ALA A CA 1
ATOM 1603 C C . ALA A 1 225 ? 4.167 32.993 0.420 1.00 32.09 225 ALA A C 1
ATOM 1605 O O . ALA A 1 225 ? 3.136 33.064 1.084 1.00 32.09 225 ALA A O 1
ATOM 1606 N N . GLY A 1 226 ? 4.771 34.066 -0.090 1.00 29.59 226 GLY A N 1
ATOM 1607 C CA . GLY A 1 226 ? 4.135 35.371 -0.244 1.00 29.59 226 GLY A CA 1
ATOM 1608 C C . GLY A 1 226 ? 3.986 35.672 -1.732 1.00 29.59 226 GLY A C 1
ATOM 1609 O O . GLY A 1 226 ? 4.978 35.711 -2.458 1.00 29.59 226 GLY A O 1
ATOM 1610 N N . ALA A 1 227 ? 2.747 35.835 -2.184 1.00 32.72 227 ALA A N 1
ATOM 1611 C CA . ALA A 1 227 ? 2.395 36.273 -3.527 1.00 32.72 227 ALA A CA 1
ATOM 1612 C C . ALA A 1 227 ? 2.410 37.809 -3.621 1.00 32.72 227 ALA A C 1
ATOM 1614 O O . ALA A 1 227 ? 2.024 38.466 -2.658 1.00 32.72 227 ALA A O 1
ATOM 1615 N N . ALA A 1 228 ? 2.788 38.364 -4.782 1.00 32.00 228 ALA A N 1
ATOM 1616 C CA . ALA A 1 228 ? 1.929 39.230 -5.610 1.00 32.00 228 ALA A CA 1
ATOM 1617 C C . ALA A 1 228 ? 2.720 40.060 -6.655 1.00 32.00 228 ALA A C 1
ATOM 1619 O O . ALA A 1 228 ? 3.606 40.838 -6.323 1.00 32.00 228 ALA A O 1
ATOM 1620 N N . THR A 1 229 ? 2.291 39.897 -7.916 1.00 30.78 229 THR A N 1
ATOM 1621 C CA . THR A 1 229 ? 2.054 40.912 -8.974 1.00 30.78 229 THR A CA 1
ATOM 1622 C C . THR A 1 229 ? 3.155 41.863 -9.485 1.00 30.78 229 THR A C 1
ATOM 1624 O O . THR A 1 229 ? 3.586 42.765 -8.781 1.00 30.78 229 THR A O 1
ATOM 1627 N N . GLY A 1 230 ? 3.369 41.830 -10.815 1.00 29.84 230 GLY A N 1
ATOM 1628 C CA . GLY A 1 230 ? 3.128 43.022 -11.653 1.00 29.84 230 GLY A CA 1
ATOM 1629 C C . GLY A 1 230 ? 4.277 43.635 -12.482 1.00 29.84 230 GLY A C 1
ATOM 1630 O O . GLY A 1 230 ? 4.978 44.511 -12.005 1.00 29.84 230 GLY A O 1
ATOM 1631 N N . THR A 1 231 ? 4.265 43.341 -13.793 1.00 29.64 231 THR A N 1
ATOM 1632 C CA . THR A 1 231 ? 4.520 44.244 -14.958 1.00 29.64 231 THR A CA 1
ATOM 1633 C C . THR A 1 231 ? 5.895 44.869 -15.300 1.00 29.64 231 THR A C 1
ATOM 1635 O O . THR A 1 231 ? 6.528 45.538 -14.501 1.00 29.64 231 THR A O 1
ATOM 1638 N N . LYS A 1 232 ? 6.161 44.822 -16.627 1.00 32.31 232 LYS A N 1
ATOM 1639 C CA . LYS A 1 232 ? 6.948 45.716 -17.521 1.00 32.31 232 LYS A CA 1
ATOM 1640 C C . LYS A 1 232 ? 8.492 45.691 -17.484 1.00 32.31 232 LYS A C 1
ATOM 1642 O O . LYS A 1 232 ? 9.121 46.294 -16.637 1.00 32.31 232 LYS A O 1
ATOM 1647 N N . GLY A 1 233 ? 9.067 45.143 -18.563 1.00 28.59 233 GLY A N 1
ATOM 1648 C CA . GLY A 1 233 ? 9.607 45.948 -19.671 1.00 28.59 233 GLY A CA 1
ATOM 1649 C C . GLY A 1 233 ? 10.963 46.659 -19.512 1.00 28.59 233 GLY A C 1
ATOM 1650 O O . GLY A 1 233 ? 11.054 47.664 -18.827 1.00 28.59 233 GLY A O 1
ATOM 1651 N N . ALA A 1 234 ? 11.895 46.236 -20.375 1.00 32.03 234 ALA A N 1
ATOM 1652 C CA . ALA A 1 234 ? 12.960 47.008 -21.030 1.00 32.03 234 ALA A CA 1
ATOM 1653 C C . ALA A 1 234 ? 14.259 47.370 -20.269 1.00 32.03 234 ALA A C 1
ATOM 1655 O O . ALA A 1 234 ? 14.271 48.160 -19.338 1.00 32.03 234 ALA A O 1
ATOM 1656 N N . LYS A 1 235 ? 15.345 46.918 -20.916 1.00 30.22 235 LYS A N 1
ATOM 1657 C CA . LYS A 1 235 ? 16.572 47.648 -21.276 1.00 30.22 235 LYS A CA 1
ATOM 1658 C C . L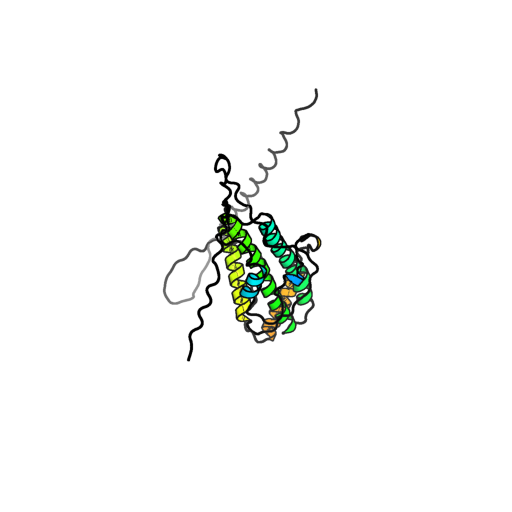YS A 1 235 ? 17.701 47.869 -20.257 1.00 30.22 235 LYS A C 1
ATOM 1660 O O . LYS A 1 235 ? 17.521 48.316 -19.136 1.00 30.22 235 LYS A O 1
ATOM 1665 N N . ASP A 1 236 ? 18.876 47.642 -20.841 1.00 34.25 236 ASP A N 1
ATOM 1666 C CA . ASP A 1 236 ? 20.184 48.248 -20.624 1.00 34.25 236 ASP A CA 1
ATOM 1667 C C . ASP A 1 236 ? 21.032 47.793 -19.432 1.00 34.25 236 ASP A C 1
ATOM 1669 O O . ASP A 1 236 ? 20.845 48.123 -18.265 1.00 34.25 236 ASP A O 1
ATOM 1673 N N . ALA A 1 237 ? 22.054 47.032 -19.822 1.00 37.47 237 ALA A N 1
ATOM 1674 C CA . ALA A 1 237 ? 23.260 46.765 -19.082 1.00 37.47 237 ALA A CA 1
ATOM 1675 C C . ALA A 1 237 ? 24.222 47.954 -19.224 1.00 37.47 237 ALA A C 1
ATOM 1677 O O . ALA A 1 237 ? 24.691 48.210 -20.325 1.00 37.47 237 ALA A O 1
ATOM 1678 N N . GLU A 1 238 ? 24.593 48.603 -18.119 1.00 32.78 238 GLU A N 1
ATOM 1679 C CA . GLU A 1 238 ? 25.993 48.957 -17.855 1.00 32.78 238 GLU A CA 1
ATOM 1680 C C . GLU A 1 238 ? 26.224 49.419 -16.402 1.00 32.78 238 GLU A C 1
ATOM 1682 O O . GLU A 1 238 ? 25.578 50.330 -15.904 1.00 32.78 238 GLU A O 1
ATOM 1687 N N . LYS A 1 239 ? 27.261 48.818 -15.804 1.00 34.47 239 LYS A N 1
ATOM 1688 C CA . LYS A 1 239 ? 28.294 49.401 -14.924 1.00 34.47 239 LYS A CA 1
ATOM 1689 C C . LYS A 1 239 ? 27.999 49.959 -13.516 1.00 34.47 239 LYS A C 1
ATOM 1691 O O . LYS A 1 239 ? 27.233 50.888 -13.312 1.00 34.47 239 LYS A O 1
ATOM 1696 N N . LYS A 1 240 ? 28.953 49.561 -12.649 1.00 33.81 240 LYS A N 1
ATOM 1697 C CA . LYS A 1 240 ? 29.414 50.124 -11.358 1.00 33.81 240 LYS A CA 1
ATOM 1698 C C . LYS A 1 240 ? 28.460 49.888 -10.182 1.00 33.81 240 LYS A C 1
ATOM 1700 O O . LYS A 1 240 ? 27.278 50.136 -10.274 1.00 33.81 240 LYS A O 1
ATOM 1705 N N . GLY A 1 241 ? 28.895 49.427 -9.016 1.00 30.06 241 GLY A N 1
ATOM 1706 C CA . GLY A 1 241 ? 30.233 49.324 -8.446 1.00 30.06 241 GLY A CA 1
ATOM 1707 C C . GLY A 1 241 ? 30.120 49.677 -6.962 1.00 30.06 241 GLY A C 1
ATOM 1708 O O . GLY A 1 241 ? 29.676 50.771 -6.649 1.00 30.06 241 GLY A O 1
ATOM 1709 N N . ALA A 1 242 ? 30.519 48.737 -6.100 1.00 33.47 242 ALA A N 1
ATOM 1710 C CA . ALA A 1 242 ? 30.872 48.896 -4.686 1.00 33.47 242 ALA A CA 1
ATOM 1711 C C . ALA A 1 242 ? 29.897 49.657 -3.759 1.00 33.47 242 ALA A C 1
ATOM 1713 O O . ALA A 1 242 ? 29.896 50.884 -3.726 1.00 33.47 242 ALA A O 1
ATOM 1714 N N . LYS A 1 243 ? 29.205 48.912 -2.884 1.00 32.03 243 LYS A N 1
ATOM 1715 C CA . LYS A 1 243 ? 29.089 49.207 -1.442 1.00 32.03 243 LYS A CA 1
ATOM 1716 C C . LYS A 1 243 ? 28.410 48.053 -0.693 1.00 32.03 243 LYS A C 1
ATOM 1718 O O . LYS A 1 243 ? 27.623 47.311 -1.266 1.00 32.03 243 LYS A O 1
ATOM 1723 N N . ASP A 1 244 ? 28.769 47.943 0.581 1.00 38.84 244 ASP A N 1
ATOM 1724 C CA . ASP A 1 244 ? 28.130 47.151 1.639 1.00 38.84 244 ASP A CA 1
ATOM 1725 C C . ASP A 1 244 ? 28.537 45.680 1.789 1.00 38.84 244 ASP A C 1
ATOM 1727 O O . ASP A 1 244 ? 27.736 44.753 1.914 1.00 38.84 244 ASP A O 1
ATOM 1731 N N . ALA A 1 245 ? 29.847 45.508 1.956 1.00 42.28 245 ALA A N 1
ATOM 1732 C CA . ALA A 1 245 ? 30.399 44.534 2.887 1.00 42.28 245 ALA A CA 1
ATOM 1733 C C . ALA A 1 245 ? 30.250 45.040 4.339 1.00 42.28 245 ALA A C 1
ATOM 1735 O O . ALA A 1 245 ? 31.241 45.383 4.964 1.00 42.28 245 ALA A O 1
ATOM 1736 N N . GLU A 1 246 ? 29.031 45.095 4.888 1.00 42.47 246 GLU A N 1
ATOM 1737 C CA . GLU A 1 246 ? 28.840 45.345 6.330 1.00 42.47 246 GLU A CA 1
ATOM 1738 C C . GLU A 1 246 ? 27.463 44.879 6.838 1.00 42.47 246 GLU A C 1
ATOM 1740 O O . GLU A 1 246 ? 26.605 45.679 7.193 1.00 42.47 246 GLU A O 1
ATOM 1745 N N . LYS A 1 247 ? 27.203 43.559 6.860 1.00 38.34 247 LYS A N 1
ATOM 1746 C CA . LYS A 1 247 ? 26.117 42.992 7.699 1.00 38.34 247 LYS A CA 1
ATOM 1747 C C . LYS A 1 247 ? 26.173 41.476 7.922 1.00 38.34 247 LYS A C 1
ATOM 1749 O O . LYS A 1 247 ? 25.143 40.804 7.939 1.00 38.34 247 LYS A O 1
ATOM 1754 N N . LYS A 1 248 ? 27.371 40.903 8.096 1.00 39.91 248 LYS A N 1
ATOM 1755 C CA . LYS A 1 248 ? 27.540 39.452 8.346 1.00 39.91 248 LYS A CA 1
ATOM 1756 C C . LYS A 1 248 ? 28.154 39.098 9.710 1.00 39.91 248 LYS A C 1
ATOM 1758 O O . LYS A 1 248 ? 28.534 37.952 9.919 1.00 39.91 248 LYS A O 1
ATOM 1763 N N . SER A 1 249 ? 28.191 40.037 10.654 1.00 40.81 249 SER A N 1
ATOM 1764 C CA . SER A 1 249 ? 28.889 39.887 11.943 1.00 40.81 249 SER A CA 1
ATOM 1765 C C . SER A 1 249 ? 28.009 40.024 13.197 1.00 40.81 249 SER A C 1
ATOM 1767 O O . SER A 1 249 ? 28.547 40.211 14.276 1.00 40.81 249 SER A O 1
ATOM 1769 N N . THR A 1 250 ? 26.675 39.895 13.120 1.00 41.12 250 THR A N 1
ATOM 1770 C CA . THR A 1 250 ? 25.809 40.053 14.321 1.00 41.12 250 THR A CA 1
ATOM 1771 C C . THR A 1 250 ? 24.638 39.067 14.445 1.00 41.12 250 THR A C 1
ATOM 1773 O O . THR A 1 250 ? 23.679 39.321 15.169 1.00 41.12 250 THR A O 1
ATOM 1776 N N . LYS A 1 251 ? 24.698 37.892 13.798 1.00 40.38 251 LYS A N 1
ATOM 1777 C CA . LYS A 1 251 ? 23.691 36.821 14.008 1.00 40.38 251 LYS A CA 1
ATOM 1778 C C . LYS A 1 251 ? 24.267 35.453 14.387 1.00 40.38 251 LYS A C 1
ATOM 1780 O O . LYS A 1 251 ? 23.522 34.485 14.472 1.00 40.38 251 LYS A O 1
ATOM 1785 N N . LYS A 1 252 ? 25.576 35.363 14.639 1.00 43.28 252 LYS A N 1
ATOM 1786 C CA . LYS A 1 252 ? 26.213 34.122 15.112 1.00 43.28 252 LYS A CA 1
ATOM 1787 C C . LYS A 1 252 ? 26.452 34.093 16.629 1.00 43.28 252 LYS A C 1
ATOM 1789 O O . LYS A 1 252 ? 26.820 33.056 17.146 1.00 43.28 252 LYS A O 1
ATOM 1794 N N . GLU A 1 253 ? 26.154 35.179 17.346 1.00 44.31 253 GLU A N 1
ATOM 1795 C CA . GLU A 1 253 ? 26.480 35.318 18.779 1.00 44.31 253 GLU A CA 1
ATOM 1796 C C . GLU A 1 253 ? 25.247 35.435 19.700 1.00 44.31 253 GLU A C 1
ATOM 1798 O O . GLU A 1 253 ? 25.367 35.740 20.881 1.00 44.31 253 GLU A O 1
ATOM 1803 N N . LYS A 1 254 ? 24.030 35.188 19.186 1.00 44.47 254 LYS A N 1
ATOM 1804 C CA . LYS A 1 254 ? 22.789 35.258 19.991 1.00 44.47 254 LYS A CA 1
ATOM 1805 C C . LYS A 1 254 ? 22.005 33.945 20.090 1.00 44.47 254 LYS A C 1
ATOM 1807 O O . LYS A 1 254 ? 20.971 33.911 20.743 1.00 44.47 254 LYS A O 1
ATOM 1812 N N . THR A 1 255 ? 22.495 32.864 19.489 1.00 43.41 255 THR A N 1
ATOM 1813 C CA . THR A 1 255 ? 21.862 31.534 19.575 1.00 43.41 255 THR A CA 1
ATOM 1814 C C . THR A 1 255 ? 22.631 30.553 20.455 1.00 43.41 255 THR A C 1
ATOM 1816 O O . THR A 1 255 ? 22.063 29.554 20.862 1.00 43.41 255 THR A O 1
ATOM 1819 N N . GLU A 1 256 ? 23.877 30.857 20.826 1.00 46.19 256 GLU A N 1
ATOM 1820 C CA . GLU A 1 256 ? 24.709 29.962 21.649 1.00 46.19 256 GLU A CA 1
ATOM 1821 C C . GLU A 1 256 ? 24.609 30.251 23.161 1.00 46.19 256 GLU A C 1
ATOM 1823 O O . GLU A 1 256 ? 25.151 29.518 23.983 1.00 46.19 256 GLU A O 1
ATOM 1828 N N . LYS A 1 257 ? 23.882 31.309 23.558 1.00 46.28 257 LYS A N 1
ATOM 1829 C CA . LYS A 1 257 ? 23.742 31.721 24.969 1.00 46.28 257 LYS A CA 1
ATOM 1830 C C . LYS A 1 257 ? 22.408 31.334 25.619 1.00 46.28 257 LYS A C 1
ATOM 1832 O O . LYS A 1 257 ? 22.275 31.453 26.830 1.00 46.28 257 LYS A O 1
ATOM 1837 N N . THR A 1 258 ? 21.443 30.835 24.849 1.00 45.72 258 THR A N 1
ATOM 1838 C CA . THR A 1 258 ? 20.127 30.398 25.358 1.00 45.72 258 THR A CA 1
ATOM 1839 C C . THR A 1 258 ? 20.032 28.887 25.577 1.00 45.72 258 THR A C 1
ATOM 1841 O O . THR A 1 258 ? 19.159 28.439 26.308 1.00 45.72 258 THR A O 1
ATOM 1844 N N . GLU A 1 259 ? 20.955 28.099 25.021 1.00 48.84 259 GLU A N 1
ATOM 1845 C CA . GLU A 1 259 ? 20.938 26.630 25.133 1.00 48.84 259 GLU A CA 1
ATOM 1846 C C . GLU A 1 259 ? 21.757 26.101 26.329 1.00 48.84 259 GLU A C 1
ATOM 1848 O O . GLU A 1 259 ? 21.668 24.932 26.681 1.00 48.84 259 GLU A O 1
ATOM 1853 N N . LYS A 1 260 ? 22.508 26.972 27.022 1.00 46.41 260 LYS A N 1
ATOM 1854 C CA . LYS A 1 260 ? 23.325 26.602 28.196 1.00 46.41 260 LYS A CA 1
ATOM 1855 C C . LYS A 1 260 ? 22.686 26.918 29.556 1.00 46.41 260 LYS A C 1
ATOM 1857 O O . LYS A 1 260 ? 23.295 26.629 30.581 1.00 46.41 260 LYS A O 1
ATOM 1862 N N . VAL A 1 261 ? 21.484 27.504 29.571 1.00 48.75 261 VAL A N 1
ATOM 1863 C CA . VAL A 1 261 ? 20.743 27.842 30.807 1.00 48.75 261 VAL A CA 1
ATOM 1864 C C . VAL A 1 261 ? 19.600 26.853 31.079 1.00 48.75 261 VAL A C 1
ATOM 1866 O O . VAL A 1 261 ? 19.322 26.567 32.232 1.00 48.75 261 VAL A O 1
ATOM 1869 N N . ALA A 1 262 ? 19.025 26.215 30.054 1.00 46.03 262 ALA A N 1
ATOM 1870 C CA . ALA A 1 262 ? 17.927 25.252 30.229 1.00 46.03 262 ALA A CA 1
ATOM 1871 C C . ALA A 1 262 ? 18.368 23.823 30.630 1.00 46.03 262 ALA A C 1
ATOM 1873 O O . ALA A 1 262 ? 17.522 22.967 30.855 1.00 46.03 262 ALA A O 1
ATOM 1874 N N . VAL A 1 263 ? 19.677 23.552 30.725 1.00 51.44 263 VAL A N 1
ATOM 1875 C CA . VAL A 1 263 ? 20.236 22.228 31.097 1.00 51.44 263 VAL A CA 1
ATOM 1876 C C . VAL A 1 263 ? 20.834 22.244 32.518 1.00 51.44 263 VAL A C 1
ATOM 1878 O O . VAL A 1 263 ? 21.579 21.353 32.895 1.00 51.44 263 VAL A O 1
ATOM 1881 N N . ARG A 1 264 ? 20.541 23.268 33.334 1.00 46.00 264 ARG A N 1
ATOM 1882 C CA . ARG A 1 264 ? 21.006 23.346 34.737 1.00 46.00 264 ARG A CA 1
ATOM 1883 C C . ARG A 1 264 ? 19.909 23.571 35.782 1.00 46.00 264 ARG A C 1
ATOM 1885 O O . ARG A 1 264 ? 20.237 23.749 36.945 1.00 46.00 264 ARG A O 1
ATOM 1892 N N . GLU A 1 265 ? 18.638 23.490 35.398 1.00 50.47 265 GLU A N 1
ATOM 1893 C CA . GLU A 1 265 ? 17.492 23.577 36.326 1.00 50.47 265 GLU A CA 1
ATOM 1894 C C . GLU A 1 265 ? 16.668 22.274 36.409 1.00 50.47 265 GLU A C 1
ATOM 1896 O O . GLU A 1 265 ? 15.564 22.282 36.932 1.00 50.47 265 GLU A O 1
ATOM 1901 N N . ALA A 1 266 ? 17.195 21.139 35.928 1.00 46.81 266 ALA A N 1
ATOM 1902 C CA . ALA A 1 266 ? 16.502 19.840 35.975 1.00 46.81 266 ALA A CA 1
ATOM 1903 C C . ALA A 1 266 ? 17.259 18.730 36.741 1.00 46.81 266 ALA A C 1
ATOM 1905 O O . ALA A 1 266 ? 16.835 17.581 36.711 1.00 46.81 266 ALA A O 1
ATOM 1906 N N . GLU A 1 267 ? 18.361 19.046 37.434 1.00 51.53 267 GLU A N 1
ATOM 1907 C CA . GLU A 1 267 ? 19.149 18.069 38.219 1.00 51.53 267 GLU A CA 1
ATOM 1908 C C . GLU A 1 267 ? 19.259 18.437 39.714 1.00 51.53 267 GLU A C 1
ATOM 1910 O O . GLU A 1 267 ? 20.232 18.083 40.371 1.00 51.53 267 GLU A O 1
ATOM 1915 N N . ALA A 1 268 ? 18.276 19.154 40.272 1.00 49.59 268 ALA A N 1
ATOM 1916 C CA . ALA A 1 268 ? 18.290 19.567 41.684 1.00 49.59 268 ALA A CA 1
ATOM 1917 C C . ALA A 1 268 ? 16.974 19.310 42.449 1.00 49.59 268 ALA A C 1
ATOM 1919 O O . ALA A 1 268 ? 16.731 19.965 43.455 1.00 49.59 268 ALA A O 1
ATOM 1920 N N . GLU A 1 269 ? 16.129 18.370 42.006 1.00 51.28 269 GLU A N 1
ATOM 1921 C CA . GLU A 1 269 ? 14.847 18.082 42.683 1.00 51.28 269 GLU A CA 1
ATOM 1922 C C . GLU A 1 269 ? 14.499 16.577 42.730 1.00 51.28 269 GLU A C 1
ATOM 1924 O O . GLU A 1 269 ? 13.357 16.189 42.527 1.00 51.28 269 GLU A O 1
ATOM 1929 N N . VAL A 1 270 ? 15.490 15.702 42.963 1.00 52.78 270 VAL A N 1
ATOM 1930 C CA . VAL A 1 2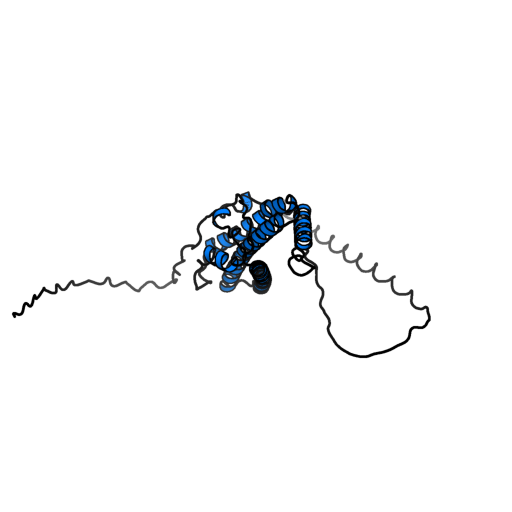70 ? 15.258 14.292 43.366 1.00 52.78 270 VAL A CA 1
ATOM 1931 C C . VAL A 1 270 ? 16.379 13.836 44.311 1.00 52.78 270 VAL A C 1
ATOM 1933 O O . VAL A 1 270 ? 17.178 12.961 43.981 1.00 52.78 270 VAL A O 1
ATOM 1936 N N . ALA A 1 271 ? 16.506 14.490 45.464 1.00 53.53 271 ALA A N 1
ATOM 1937 C CA . ALA A 1 271 ? 17.396 14.045 46.536 1.00 53.53 271 ALA A CA 1
ATOM 1938 C C . ALA A 1 271 ? 16.931 14.583 47.897 1.00 53.53 271 ALA A C 1
ATOM 1940 O O . ALA A 1 271 ? 17.674 15.301 48.550 1.00 53.53 271 ALA A O 1
ATOM 1941 N N . GLU A 1 272 ? 15.699 14.275 48.294 1.00 54.62 272 GLU A N 1
ATOM 1942 C CA . GLU A 1 272 ? 15.261 14.276 49.697 1.00 54.62 272 GLU A CA 1
ATOM 1943 C C . GLU A 1 272 ? 13.849 13.683 49.739 1.00 54.62 272 GLU A C 1
ATOM 1945 O O . GLU A 1 272 ? 12.930 14.312 49.233 1.00 54.62 272 GLU A O 1
ATOM 1950 N N . GLU A 1 273 ? 13.730 12.441 50.219 1.00 50.31 273 GLU A N 1
ATOM 1951 C CA . GLU A 1 273 ? 12.556 11.800 50.854 1.00 50.31 273 GLU A CA 1
ATOM 1952 C C . GLU A 1 273 ? 12.708 10.273 50.732 1.00 50.31 273 GLU A C 1
ATOM 1954 O O . GLU A 1 273 ? 12.382 9.683 49.705 1.00 50.31 273 GLU A O 1
ATOM 1959 N N . ASP A 1 274 ? 13.352 9.674 51.741 1.00 43.56 274 ASP A N 1
ATOM 1960 C CA . ASP A 1 274 ? 12.983 8.401 52.400 1.00 43.56 274 ASP A CA 1
ATOM 1961 C C . ASP A 1 274 ? 14.209 7.778 53.103 1.00 43.56 274 ASP A C 1
ATOM 1963 O O . ASP A 1 274 ? 14.739 6.734 52.720 1.00 43.56 274 ASP A O 1
ATOM 1967 N N . GLU A 1 275 ? 14.659 8.445 54.170 1.00 48.31 275 GLU A N 1
ATOM 1968 C CA . GLU A 1 275 ? 15.165 7.770 55.368 1.00 48.31 275 GLU A CA 1
ATOM 1969 C C . GLU A 1 275 ? 14.214 8.135 56.518 1.00 48.31 275 GLU A C 1
ATOM 1971 O O . GLU A 1 275 ? 14.301 9.243 57.039 1.00 48.31 275 GLU A O 1
ATOM 1976 N N . GLU A 1 276 ? 13.277 7.237 56.845 1.00 44.84 276 GLU A N 1
ATOM 1977 C CA . GLU A 1 276 ? 12.846 6.851 58.209 1.00 44.84 276 GLU A CA 1
ATOM 1978 C C . GLU A 1 276 ? 11.795 5.726 58.174 1.00 44.84 276 GLU A C 1
ATOM 1980 O O . GLU A 1 276 ? 10.762 5.862 57.481 1.00 44.84 276 GLU A O 1
#

Secondary structure (DSSP, 8-state):
-------------------------S------PPPS----BHHHH---SSBSS-HHHHHHHHHTTS-SSGGG--HHHHHHHHHHHHHHHHHIIIIIHHHHHHSPTTHHHHHHHHHHHHHHHHHHHHHHHHHHHHHHTT---HHHHHHHHHHHHHHHHHHHHTTTSB--------BSSSGGGG-----HHHHHHHHHHHHHHHHHTT--SSSS----------------------------------SSSSSSSSSSSSTTTTTSSSSSSSS-----

Nearest PDB structures (foldseek):
  8ii8-assembly1_A  TM=3.061E-01  e=8.966E-01  Pleurotus salmoneostramineus
  4nqi-assembly1_B  TM=3.860E-01  e=4.627E+00  Dictyostelium discoideum
  4nqi-assembly1_A  TM=3.903E-01  e=7.995E+00  Dictyostelium discoideum

Solvent-accessible surface area (backbone atoms only — not comparable to full-atom values): 17168 Å² total; per-residue (Å²): 136,83,88,82,87,82,90,76,86,85,80,85,78,85,78,82,74,81,83,76,81,90,77,76,88,77,77,88,76,71,80,77,57,77,60,74,70,73,84,49,41,42,66,78,64,57,60,38,26,66,47,32,45,49,38,64,62,49,33,43,72,75,64,63,67,69,59,91,57,35,62,66,57,37,72,63,37,49,50,42,29,51,18,48,28,47,37,40,51,20,36,45,53,59,40,43,24,48,54,29,49,71,38,67,62,31,69,70,25,47,14,36,49,45,13,45,35,23,35,49,28,37,23,30,49,30,46,42,55,40,41,53,29,42,37,59,61,70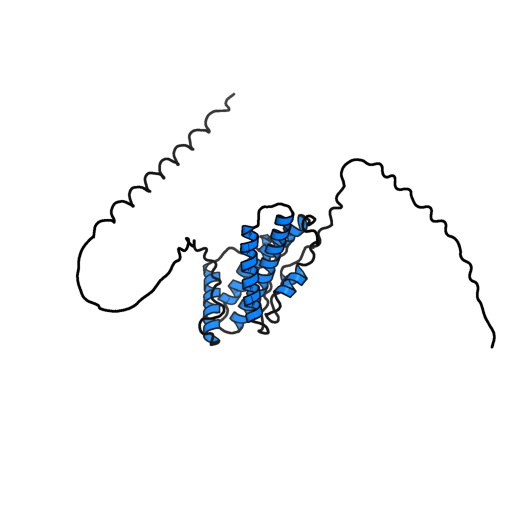,43,94,40,65,73,58,42,55,54,44,44,54,53,30,52,51,35,46,50,55,30,45,78,38,49,73,41,61,15,47,56,80,76,48,89,34,33,42,83,50,33,68,84,40,66,49,78,90,54,66,67,50,48,47,45,18,46,54,27,41,52,50,14,38,48,71,72,68,47,68,95,80,81,83,90,85,81,74,95,68,92,72,90,79,77,86,88,83,88,82,86,84,88,82,84,86,87,83,91,79,84,86,79,90,87,79,96,76,85,88,84,82,78,83,80,74,70,75,71,66,70,72,59,76,78,72,80,80,84,83,85,88,86,86,90,87,90,131

Radius of gyration: 31.38 Å; Cα contacts (8 Å, |Δi|>4): 301; chains: 1; bounding box: 99×79×82 Å

pLDDT: mean 77.55, std 26.17, range [28.59, 98.88]

Sequence (276 aa):
MKFSAVIAALAAVASAAPVQDVSASGEQQLDKRAAVFKTTTFDDLSISGGNAGTAKEDALKKLGGLPTDLKAVEKADLTFLNAVNKIANNAERGAYNAKIAETAPGEDALALQRAKIQNKVLKLTATVLKLQAEQAQGKNVTAKLEEESKKLEKNIADDKANAGKPATALKFNASTDNPTASDVPKDETLAKKAGDVVDASIKAAGGGAGAGAANSGTKGKGKEAGAATGTKGAKDAEKKGAKDAEKKSTKKEKTEKTEKVAVREAEAEVAEEDEE

Foldseek 3Di:
DDDDDDDDDDDDDPDDDPPDPPDDDDDPPPPLDPAQDDKDWCVVLQPFWDFFQCLLVSLCVSLVRADPQLLSHDPVLLLLLVLLLLLLVLCLAPPLLQVLLVDAQALLLVLSVLSNLSSLLNNLSSVLSSLVSCVSNPDDCVVVNVVSVVSNVVSSVLRNVRGGRTHDDDDAGAMSVCSPVSDDDDDLPSNVSSLVSHVSNCVVVVNDPDHDRDPDPDPDDDDDDDDDDDDDDDDDDDDDDDDDPPDDPPPPPPPVVPVVPVVPPPPPPPPDDDDD